Protein AF-A0A9D7K9P0-F1 (afdb_monomer_lite)

Radius of gyration: 27.28 Å; chains: 1; bounding box: 58×38×98 Å

Secondary structure (DSSP, 8-state):
----------------------PPBPBTT-EEEEEE-HHHHTT-EEEEEEE-TTHHHH---EEEEEESSS-SSTTTT-EEEEESS-PPTTSBPBTT-EEEEEE-HHHHTT-EEEEEEE-TTHHHH---EEEEEESSS-SSSSTT-EEEEESS-PPTTPBPBTT-EEEEEE-HHHHTT-EEEEES--TTHHHH--SSEEEEESSSSSTTSSTT-EEEEETTS----S--PPPGGG-S-B----TTT-TTEEEEP--TTSSSGGG--EEEE--S-GGG-EEEEEEETTEEEEEETTT-TT-------TT-SSGGG---

Structure (mmCIF, N/CA/C/O backbone):
data_AF-A0A9D7K9P0-F1
#
_entry.id   AF-A0A9D7K9P0-F1
#
loop_
_atom_site.group_PDB
_atom_site.id
_atom_site.type_symbol
_atom_site.label_atom_id
_atom_site.label_alt_id
_atom_site.label_comp_id
_atom_site.label_asym_id
_atom_site.label_entity_id
_atom_site.label_seq_id
_atom_site.pdbx_PDB_ins_code
_atom_site.Cartn_x
_atom_site.Cartn_y
_atom_site.Cartn_z
_atom_site.occupancy
_atom_site.B_iso_or_equiv
_atom_site.auth_seq_id
_atom_site.auth_comp_id
_atom_site.auth_asym_id
_atom_site.auth_atom_id
_atom_site.pdbx_PDB_model_num
ATOM 1 N N . MET A 1 1 ? 23.284 13.831 -69.694 1.00 34.78 1 MET A N 1
ATOM 2 C CA . MET A 1 1 ? 23.801 14.854 -68.759 1.00 34.78 1 MET A CA 1
ATOM 3 C C . MET A 1 1 ? 22.622 15.335 -67.917 1.00 34.78 1 MET A C 1
ATOM 5 O O . MET A 1 1 ? 21.656 15.793 -68.504 1.00 34.78 1 MET A O 1
ATOM 9 N N . LYS A 1 2 ? 22.715 15.172 -66.587 1.00 35.81 2 LYS A N 1
ATOM 10 C CA . LYS A 1 2 ? 21.799 15.632 -65.515 1.00 35.81 2 LYS A CA 1
ATOM 11 C C . LYS A 1 2 ? 20.408 14.969 -65.428 1.00 35.81 2 LYS A C 1
ATOM 13 O O . LYS A 1 2 ? 19.440 15.445 -66.005 1.00 35.81 2 LYS A O 1
ATOM 18 N N . HIS A 1 3 ? 20.312 13.921 -64.602 1.00 29.02 3 HIS A N 1
ATOM 19 C CA . HIS A 1 3 ? 19.062 13.546 -63.934 1.00 29.02 3 HIS A CA 1
ATOM 20 C C . HIS A 1 3 ? 18.909 14.392 -62.665 1.00 29.02 3 HIS A C 1
ATOM 22 O O . HIS A 1 3 ? 19.805 14.423 -61.822 1.00 29.02 3 HIS A O 1
ATOM 28 N N . LEU A 1 4 ? 17.788 15.103 -62.568 1.00 31.62 4 LEU A N 1
ATOM 29 C CA . LEU A 1 4 ? 17.365 15.861 -61.397 1.00 31.62 4 LEU A CA 1
ATOM 30 C C . LEU A 1 4 ? 16.729 14.868 -60.408 1.00 31.62 4 LEU A C 1
ATOM 32 O O . LEU A 1 4 ? 15.668 14.316 -60.688 1.00 31.62 4 LEU A O 1
ATOM 36 N N . ILE A 1 5 ? 17.393 14.601 -59.285 1.00 32.34 5 ILE A N 1
ATOM 37 C CA . ILE A 1 5 ? 16.810 13.838 -58.175 1.00 32.34 5 ILE A CA 1
ATOM 38 C C . ILE A 1 5 ? 16.084 14.843 -57.279 1.00 32.34 5 ILE A C 1
ATOM 40 O O . ILE A 1 5 ? 16.704 15.753 -56.730 1.00 32.34 5 ILE A O 1
ATOM 44 N N . PHE A 1 6 ? 14.767 14.686 -57.155 1.00 29.83 6 PHE A N 1
ATOM 45 C CA . PHE A 1 6 ? 13.957 15.391 -56.166 1.00 29.83 6 PHE A CA 1
ATOM 46 C C . PHE A 1 6 ? 14.357 14.915 -54.764 1.00 29.83 6 PHE A C 1
ATOM 48 O O . PHE A 1 6 ? 14.132 13.761 -54.405 1.00 29.83 6 PHE A O 1
ATOM 55 N N . ALA A 1 7 ? 14.953 15.803 -53.970 1.00 29.92 7 ALA A N 1
ATOM 56 C CA . ALA A 1 7 ? 15.144 15.584 -52.544 1.00 29.92 7 ALA A CA 1
ATOM 57 C C . ALA A 1 7 ? 13.821 15.884 -51.823 1.00 29.92 7 ALA A C 1
ATOM 59 O O . ALA A 1 7 ? 13.384 17.033 -51.768 1.00 29.92 7 ALA A O 1
ATOM 60 N N . PHE A 1 8 ? 13.174 14.851 -51.282 1.00 30.66 8 PHE A N 1
ATOM 61 C CA . PHE A 1 8 ? 12.090 15.022 -50.318 1.00 30.66 8 PHE A CA 1
ATOM 62 C C . PHE A 1 8 ? 12.689 15.546 -49.008 1.00 30.66 8 PHE A C 1
ATOM 64 O O . PHE A 1 8 ? 13.429 14.845 -48.320 1.00 30.66 8 PHE A O 1
ATOM 71 N N . LEU A 1 9 ? 12.377 16.797 -48.675 1.00 28.89 9 LEU A N 1
ATOM 72 C CA . LEU A 1 9 ? 12.679 17.393 -47.381 1.00 28.89 9 LEU A CA 1
ATOM 73 C C . LEU A 1 9 ? 11.704 16.807 -46.347 1.00 28.89 9 LEU A C 1
ATOM 75 O O . LEU A 1 9 ? 10.576 17.275 -46.214 1.00 28.89 9 LEU A O 1
ATOM 79 N N . ALA A 1 10 ? 12.116 15.760 -45.632 1.00 30.75 10 ALA A N 1
ATOM 80 C CA . ALA A 1 10 ? 11.405 15.316 -44.439 1.00 30.75 10 ALA A CA 1
ATOM 81 C C . ALA A 1 10 ? 11.690 16.319 -43.311 1.00 30.75 10 ALA A C 1
ATOM 83 O O . ALA A 1 10 ? 12.741 16.282 -42.672 1.00 30.75 10 ALA A O 1
ATOM 84 N N . ILE A 1 11 ? 10.766 17.255 -43.099 1.00 29.77 11 ILE A N 1
ATOM 85 C CA . ILE A 1 11 ? 10.753 18.109 -41.912 1.00 29.77 11 ILE A CA 1
ATOM 86 C C . ILE A 1 11 ? 10.425 17.197 -40.725 1.00 29.77 11 ILE A C 1
ATOM 88 O O . ILE A 1 11 ? 9.274 16.824 -40.519 1.00 29.77 11 ILE A O 1
ATOM 92 N N . PHE A 1 12 ? 11.443 16.808 -39.958 1.00 28.81 12 PHE A N 1
ATOM 93 C CA . PHE A 1 12 ? 11.241 16.227 -38.636 1.00 28.81 12 PHE A CA 1
ATOM 94 C C . PHE A 1 12 ? 10.874 17.359 -37.678 1.00 28.81 12 PHE A C 1
ATOM 96 O O . PHE A 1 12 ? 11.736 18.031 -37.112 1.00 28.81 12 PHE A O 1
ATOM 103 N N . THR A 1 13 ? 9.579 17.593 -37.500 1.00 29.86 13 THR A N 1
ATOM 104 C CA . THR A 1 13 ? 9.079 18.308 -36.329 1.00 29.86 13 THR A CA 1
ATOM 105 C C . THR A 1 13 ? 9.385 17.441 -35.111 1.00 29.86 13 THR A C 1
ATOM 107 O O . THR A 1 13 ? 8.757 16.407 -34.891 1.00 29.86 13 THR A O 1
ATOM 110 N N . LEU A 1 14 ? 10.386 17.847 -34.327 1.00 29.12 14 LEU A N 1
ATOM 111 C CA . LEU A 1 14 ? 10.605 17.336 -32.977 1.00 29.12 14 LEU A CA 1
ATOM 112 C C . LEU A 1 14 ? 9.394 17.731 -32.126 1.00 29.12 14 LEU A C 1
ATOM 114 O O . LEU A 1 14 ? 9.351 18.810 -31.538 1.00 29.12 14 LEU A O 1
ATOM 118 N N . PHE A 1 15 ? 8.394 16.856 -32.067 1.00 29.48 15 PHE A N 1
ATOM 119 C CA . PHE A 1 15 ? 7.478 16.851 -30.941 1.00 29.48 15 PHE A CA 1
ATOM 120 C C . PHE A 1 15 ? 8.294 16.414 -29.725 1.00 29.48 15 PHE A C 1
ATOM 122 O O . PHE A 1 15 ? 8.587 15.232 -29.555 1.00 29.48 15 PHE A O 1
ATOM 129 N N . PHE A 1 16 ? 8.651 17.365 -28.862 1.00 32.62 16 PHE A N 1
ATOM 130 C CA . PHE A 1 16 ? 8.852 17.050 -27.453 1.00 32.62 16 PHE A CA 1
ATOM 131 C C . PHE A 1 16 ? 7.486 16.632 -26.906 1.00 32.62 16 PHE A C 1
ATOM 133 O O . PHE A 1 16 ? 6.736 17.435 -26.358 1.00 32.62 16 PHE A O 1
ATOM 140 N N . GLY A 1 17 ? 7.123 15.371 -27.142 1.00 30.52 17 GLY A N 1
ATOM 141 C CA . GLY A 1 17 ? 6.068 14.731 -26.386 1.00 30.52 17 GLY A CA 1
ATOM 142 C C . GLY A 1 17 ? 6.522 14.746 -24.937 1.00 30.52 17 GLY A C 1
ATOM 143 O O . GLY A 1 17 ? 7.504 14.092 -24.592 1.00 30.52 17 GLY A O 1
ATOM 144 N N . ILE A 1 18 ? 5.839 15.528 -24.104 1.00 36.78 18 ILE A N 1
ATOM 145 C CA . ILE A 1 18 ? 5.865 15.318 -22.662 1.00 36.78 18 ILE A CA 1
ATOM 146 C C . ILE A 1 18 ? 5.447 13.858 -22.495 1.00 36.78 18 ILE A C 1
ATOM 148 O O . ILE A 1 18 ? 4.299 13.509 -22.769 1.00 36.78 18 ILE A O 1
ATOM 152 N N . GLN A 1 19 ? 6.400 12.988 -22.162 1.00 36.09 19 GLN A N 1
ATOM 153 C CA . GLN A 1 19 ? 6.094 11.624 -21.763 1.00 36.09 19 GLN A CA 1
ATOM 154 C C . GLN A 1 19 ? 5.277 11.767 -20.482 1.00 36.09 19 GLN A C 1
ATOM 156 O O . GLN A 1 19 ? 5.831 11.989 -19.408 1.00 36.09 19 GLN A O 1
ATOM 161 N N . ASN A 1 20 ? 3.950 11.730 -20.607 1.00 35.66 20 ASN A N 1
ATOM 162 C CA . ASN A 1 20 ? 3.088 11.462 -19.472 1.00 35.66 20 ASN A CA 1
ATOM 163 C C . ASN A 1 20 ? 3.474 10.061 -19.013 1.00 35.66 20 ASN A C 1
ATOM 165 O O . ASN A 1 20 ? 3.043 9.064 -19.589 1.00 35.66 20 ASN A O 1
ATOM 169 N N . SER A 1 21 ? 4.344 9.993 -18.013 1.00 45.28 21 SER A N 1
ATOM 170 C CA . SER A 1 21 ? 4.539 8.793 -17.228 1.00 45.28 21 SER A CA 1
ATOM 171 C C . SER A 1 21 ? 3.176 8.456 -16.637 1.00 45.28 21 SER A C 1
ATOM 173 O O . SER A 1 21 ? 2.695 9.116 -15.716 1.00 45.28 21 SER A O 1
ATOM 175 N N . TYR A 1 22 ? 2.495 7.473 -17.227 1.00 48.66 22 TYR A N 1
ATOM 176 C CA . TYR A 1 22 ? 1.278 6.930 -16.647 1.00 48.66 22 TYR A CA 1
ATOM 177 C C . TYR A 1 22 ? 1.665 6.357 -15.289 1.00 48.66 22 TYR A C 1
ATOM 179 O O . TYR A 1 22 ? 2.297 5.304 -15.203 1.00 48.66 22 TYR A O 1
ATOM 187 N N . SER A 1 23 ? 1.346 7.093 -14.224 1.00 67.25 23 SER A N 1
ATOM 188 C CA . SER A 1 23 ? 1.516 6.581 -12.874 1.00 67.25 23 SER A CA 1
ATOM 189 C C . SER A 1 23 ? 0.607 5.369 -12.742 1.00 67.25 23 SER A C 1
ATOM 191 O O . SER A 1 23 ? -0.601 5.454 -12.976 1.00 67.25 23 SER A O 1
ATOM 193 N N . GLN A 1 24 ? 1.208 4.222 -12.449 1.00 84.38 24 GLN A N 1
ATOM 194 C CA . GLN A 1 24 ? 0.502 2.955 -12.381 1.00 84.38 24 GLN A CA 1
ATOM 195 C C . GLN A 1 24 ? -0.687 3.046 -11.428 1.00 84.38 24 GLN A C 1
ATOM 197 O O . GLN A 1 24 ? -0.544 3.547 -10.320 1.00 84.38 24 GLN A O 1
ATOM 202 N N . THR A 1 25 ? -1.846 2.549 -11.849 1.00 92.00 25 THR A N 1
ATOM 203 C CA . THR A 1 25 ? -3.059 2.536 -11.023 1.00 92.00 25 THR A CA 1
ATOM 204 C C . THR A 1 25 ? -3.075 1.311 -10.112 1.00 92.00 25 THR A C 1
ATOM 206 O O . THR A 1 25 ? -2.811 0.201 -10.571 1.00 92.00 25 THR A O 1
ATOM 209 N N . LEU A 1 26 ? -3.389 1.521 -8.833 1.00 95.81 26 LEU A N 1
ATOM 210 C CA . LEU A 1 26 ? -3.606 0.465 -7.850 1.00 95.81 26 LEU A CA 1
ATOM 211 C C . LEU A 1 26 ? -4.943 -0.229 -8.123 1.00 95.81 26 LEU A C 1
ATOM 213 O O . LEU A 1 26 ? -5.979 0.435 -8.206 1.00 95.81 26 LEU A O 1
ATOM 217 N N . SER A 1 27 ? -4.926 -1.556 -8.187 1.00 96.00 27 SER A N 1
ATOM 218 C CA . SER A 1 27 ? -6.121 -2.385 -8.346 1.00 96.00 27 SER A CA 1
ATOM 219 C C . SER A 1 27 ? -6.344 -3.276 -7.124 1.00 96.00 27 SER A C 1
ATOM 221 O O . SER A 1 27 ? -5.410 -3.617 -6.397 1.00 96.00 27 SER A O 1
ATOM 223 N N . TYR A 1 28 ? -7.586 -3.683 -6.868 1.00 94.56 28 TYR A N 1
ATOM 224 C CA . TYR A 1 28 ? -7.863 -4.657 -5.815 1.00 94.56 28 TYR A CA 1
ATOM 225 C C . TYR A 1 28 ? -7.145 -5.977 -6.105 1.00 94.56 28 TYR A C 1
ATOM 227 O O . TYR A 1 28 ? -7.151 -6.465 -7.230 1.00 94.56 28 TYR A O 1
ATOM 235 N N . GLY A 1 29 ? -6.529 -6.557 -5.077 1.00 92.56 29 GLY A N 1
ATOM 236 C CA . GLY A 1 29 ? -5.667 -7.733 -5.171 1.00 92.56 29 GLY A CA 1
ATOM 237 C C . GLY A 1 29 ? -4.186 -7.424 -5.358 1.00 92.56 29 GLY A C 1
ATOM 238 O O . GLY A 1 29 ? -3.378 -8.304 -5.057 1.00 92.56 29 GLY A O 1
ATOM 239 N N . ASP A 1 30 ? -3.827 -6.204 -5.773 1.00 95.12 30 ASP A N 1
ATOM 240 C CA . ASP A 1 30 ? -2.432 -5.772 -5.768 1.00 95.12 30 ASP A CA 1
ATOM 241 C C . ASP A 1 30 ? -1.895 -5.720 -4.327 1.00 95.12 30 ASP A C 1
ATOM 243 O O . ASP A 1 30 ? -2.618 -5.521 -3.338 1.00 95.12 30 ASP A O 1
ATOM 247 N N . GLU A 1 31 ? -0.584 -5.893 -4.229 1.00 96.06 31 GLU A N 1
ATOM 248 C CA . GLU A 1 31 ? 0.174 -5.739 -3.000 1.00 96.06 31 GLU A CA 1
ATOM 249 C C . GLU A 1 31 ? 0.771 -4.340 -2.919 1.00 96.06 31 GLU A C 1
ATOM 251 O O . GLU A 1 31 ? 1.170 -3.765 -3.930 1.00 96.06 31 GLU A O 1
ATOM 256 N N . ILE A 1 32 ? 0.853 -3.790 -1.710 1.00 97.62 32 ILE A N 1
ATOM 257 C CA . ILE A 1 32 ? 1.434 -2.475 -1.462 1.00 97.62 32 ILE A CA 1
ATOM 258 C C . ILE A 1 32 ? 2.370 -2.480 -0.254 1.00 97.62 32 ILE A C 1
ATOM 260 O O . ILE A 1 32 ? 2.223 -3.266 0.684 1.00 97.62 32 ILE A O 1
ATOM 264 N N . HIS A 1 33 ? 3.269 -1.505 -0.248 1.00 97.62 33 HIS A N 1
ATOM 265 C CA . HIS A 1 33 ? 3.925 -0.967 0.931 1.00 97.62 33 HIS A CA 1
ATOM 266 C C . HIS A 1 33 ? 3.382 0.439 1.202 1.00 97.62 33 HIS A C 1
ATOM 268 O O . HIS A 1 33 ? 3.083 1.201 0.281 1.00 97.62 33 HIS A O 1
ATOM 274 N N . LEU A 1 34 ? 3.259 0.797 2.477 1.00 98.25 34 LEU A N 1
ATOM 275 C CA . LEU A 1 34 ? 2.800 2.118 2.903 1.00 98.25 34 LEU A CA 1
ATOM 276 C C . LEU A 1 34 ? 3.952 2.832 3.602 1.00 98.25 34 LEU A C 1
ATOM 278 O O . LEU A 1 34 ? 4.305 2.461 4.720 1.00 98.25 34 LEU A O 1
ATOM 282 N N . GLN A 1 35 ? 4.532 3.846 2.957 1.00 96.56 35 GLN A N 1
ATOM 283 C CA . GLN A 1 35 ? 5.616 4.646 3.532 1.00 96.56 35 GLN A CA 1
ATOM 284 C C . GLN A 1 35 ? 5.050 5.887 4.221 1.00 96.56 35 GLN A C 1
ATOM 286 O O . GLN A 1 35 ? 4.359 6.686 3.596 1.00 96.56 35 GLN A O 1
ATOM 291 N N . ASN A 1 36 ? 5.361 6.076 5.495 1.00 95.88 36 ASN A N 1
ATOM 292 C CA . ASN A 1 36 ? 4.913 7.225 6.265 1.00 95.88 36 ASN A CA 1
ATOM 293 C C . ASN A 1 36 ? 5.720 8.484 5.917 1.00 95.88 36 ASN A C 1
ATOM 295 O O . ASN A 1 36 ? 6.951 8.439 5.919 1.00 95.88 36 ASN A O 1
ATOM 299 N N . SER A 1 37 ? 5.043 9.607 5.657 1.00 94.38 37 SER A N 1
ATOM 300 C CA . SER A 1 37 ? 5.687 10.849 5.193 1.00 94.38 37 SER A CA 1
ATOM 301 C C . SER A 1 37 ? 6.350 11.676 6.301 1.00 94.38 37 SER A C 1
ATOM 303 O O . SER A 1 37 ? 6.995 12.682 5.993 1.00 94.38 37 SER A O 1
ATOM 305 N N . TRP A 1 38 ? 6.244 11.274 7.572 1.00 89.94 38 TRP A N 1
ATOM 306 C CA . TRP A 1 38 ? 6.862 11.995 8.685 1.00 89.94 38 TRP A CA 1
ATOM 307 C C . TRP A 1 38 ? 8.364 12.206 8.471 1.00 89.94 38 TRP A C 1
ATOM 309 O O . TRP A 1 38 ? 9.080 11.300 8.037 1.00 89.94 38 TRP A O 1
ATOM 319 N N . ASN A 1 39 ? 8.839 13.413 8.795 1.00 87.50 39 ASN A N 1
ATOM 320 C CA . ASN A 1 39 ? 10.238 13.824 8.651 1.00 87.50 39 ASN A CA 1
ATOM 321 C C . ASN A 1 39 ? 10.818 13.474 7.263 1.00 87.50 39 ASN A C 1
ATOM 323 O O . ASN A 1 39 ? 11.814 12.759 7.149 1.00 87.50 39 ASN A O 1
ATOM 327 N N . ASN A 1 40 ? 10.153 13.948 6.203 1.00 86.88 40 ASN A N 1
ATOM 328 C CA . ASN A 1 40 ? 10.534 13.712 4.805 1.00 86.88 40 ASN A CA 1
ATOM 329 C C . ASN A 1 40 ? 10.635 12.217 4.458 1.00 86.88 40 ASN A C 1
ATOM 331 O O . ASN A 1 40 ? 11.663 11.746 3.981 1.00 86.88 40 ASN A O 1
ATOM 335 N N . TYR A 1 41 ? 9.562 11.466 4.719 1.00 89.50 41 TYR A N 1
ATOM 336 C CA . TYR A 1 41 ? 9.476 10.011 4.510 1.00 89.50 41 TYR A CA 1
ATOM 337 C C . TYR A 1 41 ? 10.417 9.150 5.364 1.00 89.50 41 TYR A C 1
ATOM 339 O O . TYR A 1 41 ? 10.561 7.947 5.127 1.00 89.50 41 TYR A O 1
ATOM 347 N N . SER A 1 42 ? 11.013 9.739 6.400 1.00 87.12 42 SER A N 1
ATOM 348 C CA . SER A 1 42 ? 11.792 9.011 7.400 1.00 87.12 42 SER A CA 1
ATOM 349 C C . SER A 1 42 ? 10.906 8.334 8.447 1.00 87.12 42 SER A C 1
ATOM 351 O O . SER A 1 42 ? 11.440 7.781 9.397 1.00 87.12 42 SER A O 1
ATOM 353 N N . GLY A 1 43 ? 9.573 8.369 8.329 1.00 88.50 43 GLY A N 1
ATOM 354 C CA . GLY A 1 43 ? 8.640 7.692 9.239 1.00 88.50 43 GLY A CA 1
ATOM 355 C C . GLY A 1 43 ? 8.596 6.166 9.091 1.00 88.50 43 GLY A C 1
ATOM 356 O O . GLY A 1 43 ? 8.008 5.480 9.931 1.00 88.50 43 GLY A O 1
ATOM 357 N N . GLY A 1 44 ? 9.253 5.626 8.062 1.00 91.81 44 GLY A N 1
ATOM 358 C CA . GLY A 1 44 ? 9.341 4.191 7.794 1.00 91.81 44 GLY A CA 1
ATOM 359 C C . GLY A 1 44 ? 8.098 3.615 7.111 1.00 91.81 44 GLY A C 1
ATOM 360 O O . GLY A 1 44 ? 7.209 4.348 6.683 1.00 91.81 44 GLY A O 1
ATOM 361 N N . PHE A 1 45 ? 8.042 2.292 7.005 1.00 95.50 45 PHE A N 1
ATOM 362 C CA . PHE A 1 45 ? 6.998 1.540 6.313 1.00 95.50 45 PHE A CA 1
ATOM 363 C C . PHE A 1 45 ? 6.106 0.788 7.286 1.00 95.50 45 PHE A C 1
ATOM 365 O O . PHE A 1 45 ? 6.615 0.211 8.242 1.00 95.50 45 PHE A O 1
ATOM 372 N N . LEU A 1 46 ? 4.796 0.767 7.036 1.00 97.38 46 LEU A N 1
ATOM 373 C CA . LEU A 1 46 ? 3.842 -0.003 7.835 1.00 97.38 46 LEU A CA 1
ATOM 374 C C . LEU A 1 46 ? 4.169 -1.500 7.780 1.00 97.38 46 LEU A C 1
ATOM 376 O O . LEU A 1 46 ? 4.146 -2.102 6.708 1.00 97.38 46 LEU A O 1
ATOM 380 N N . ASP A 1 47 ? 4.409 -2.110 8.935 1.00 95.31 47 ASP A N 1
ATOM 381 C CA . ASP A 1 47 ? 4.910 -3.477 9.021 1.00 95.31 47 ASP A CA 1
ATOM 382 C C . ASP A 1 47 ? 4.382 -4.181 10.290 1.00 95.31 47 ASP A C 1
ATOM 384 O O . ASP A 1 47 ? 4.145 -3.561 11.330 1.00 95.31 47 ASP A O 1
ATOM 388 N N . THR A 1 48 ? 4.202 -5.497 10.232 1.00 92.31 48 THR A N 1
ATOM 389 C CA . THR A 1 48 ? 3.868 -6.351 11.379 1.00 92.31 48 THR A CA 1
ATOM 390 C C . THR A 1 48 ? 5.091 -6.932 12.084 1.00 92.31 48 THR A C 1
ATOM 392 O O . THR A 1 48 ? 6.034 -7.394 11.448 1.00 92.31 48 THR A O 1
ATOM 395 N N . ARG A 1 49 ? 5.063 -7.023 13.413 1.00 81.94 49 ARG A N 1
ATOM 396 C CA . ARG A 1 49 ? 6.146 -7.625 14.198 1.00 81.94 49 ARG A CA 1
ATOM 397 C C . ARG A 1 49 ? 5.636 -8.690 15.153 1.00 81.94 49 ARG A C 1
ATOM 399 O O . ARG A 1 49 ? 5.142 -8.347 16.224 1.00 81.94 49 ARG A O 1
ATOM 406 N N . GLY A 1 50 ? 5.921 -9.949 14.820 1.00 75.50 50 GLY A N 1
ATOM 407 C CA . GLY A 1 50 ? 5.715 -11.100 15.698 1.00 75.50 50 GLY A CA 1
ATOM 408 C C . GLY A 1 50 ? 4.280 -11.243 16.208 1.00 75.50 50 GLY A C 1
ATOM 409 O O . GLY A 1 50 ? 3.409 -10.413 15.953 1.00 75.50 50 GLY A O 1
ATOM 410 N N . TYR A 1 51 ? 4.039 -12.313 16.952 1.00 75.25 51 TYR A N 1
ATOM 411 C CA . TYR A 1 51 ? 2.754 -12.521 17.608 1.00 75.25 51 TYR A CA 1
ATOM 412 C C . TYR A 1 51 ? 2.577 -11.572 18.793 1.00 75.25 51 TYR A C 1
ATOM 414 O O . TYR A 1 51 ? 3.530 -11.308 19.538 1.00 75.25 51 TYR A O 1
ATOM 422 N N . ASP A 1 52 ? 1.353 -11.082 18.997 1.00 68.88 52 ASP A N 1
ATOM 423 C CA . ASP A 1 52 ? 1.008 -10.439 20.264 1.00 68.88 52 ASP A CA 1
ATOM 424 C C . ASP A 1 52 ? 1.077 -11.499 21.376 1.00 68.88 52 ASP A C 1
ATOM 426 O O . ASP A 1 52 ? 0.416 -12.539 21.321 1.00 68.88 52 ASP A O 1
ATOM 430 N N . ARG A 1 53 ? 1.896 -11.238 22.401 1.00 68.44 53 ARG A N 1
ATOM 431 C CA . ARG A 1 53 ? 2.078 -12.147 23.544 1.00 68.44 53 ARG A CA 1
ATOM 432 C C . ARG A 1 53 ? 0.791 -12.344 24.345 1.00 68.44 53 ARG A C 1
ATOM 434 O O . ARG A 1 53 ? 0.697 -13.310 25.093 1.00 68.44 53 ARG A O 1
ATOM 441 N N . ASP A 1 54 ? -0.182 -11.453 24.181 1.00 67.38 54 ASP A N 1
ATOM 442 C CA . ASP A 1 54 ? -1.486 -11.518 24.826 1.00 67.38 54 ASP A CA 1
ATOM 443 C C . ASP A 1 54 ? -2.626 -11.829 23.832 1.00 67.38 54 ASP A C 1
ATOM 445 O O . ASP A 1 54 ? -3.776 -11.520 24.143 1.00 67.38 54 ASP A O 1
ATOM 449 N N . TYR A 1 55 ? -2.352 -12.457 22.671 1.00 74.69 55 TYR A N 1
ATOM 450 C CA . TYR A 1 55 ? -3.366 -12.794 21.647 1.00 74.69 55 TYR A CA 1
ATOM 451 C C . TYR A 1 55 ? -4.652 -13.391 22.233 1.00 74.69 55 TYR A C 1
ATOM 453 O O . TYR A 1 55 ? -5.742 -12.926 21.910 1.00 74.69 55 TYR A O 1
ATOM 461 N N . GLU A 1 56 ? -4.549 -14.364 23.144 1.00 72.38 56 GLU A N 1
ATOM 462 C CA . GLU A 1 56 ? -5.726 -15.007 23.750 1.00 72.38 56 GLU A CA 1
ATOM 463 C C . GLU A 1 56 ? -6.611 -14.032 24.545 1.00 72.38 56 GLU A C 1
ATOM 465 O O . GLU A 1 56 ? -7.819 -14.227 24.653 1.00 72.38 56 GLU A O 1
ATOM 470 N N . LYS A 1 57 ? -6.032 -12.952 25.082 1.00 69.06 57 LYS A N 1
ATOM 471 C CA . LYS A 1 57 ? -6.756 -11.914 25.831 1.00 69.06 57 LYS A CA 1
ATOM 472 C C . LYS A 1 57 ? -7.231 -10.781 24.926 1.00 69.06 57 LYS A C 1
ATOM 474 O O . LYS A 1 57 ? -8.276 -10.183 25.178 1.00 69.06 57 LYS A O 1
ATOM 479 N N . THR A 1 58 ? -6.436 -10.428 23.919 1.00 69.12 58 THR A N 1
ATOM 480 C CA . THR A 1 58 ? -6.607 -9.197 23.136 1.00 69.12 58 THR A CA 1
ATOM 481 C C . THR A 1 58 ? -7.157 -9.437 21.740 1.00 69.12 58 THR A C 1
ATOM 483 O O . THR A 1 58 ? -7.527 -8.470 21.080 1.00 69.12 58 THR A O 1
ATOM 486 N N . GLY A 1 59 ? -7.191 -10.679 21.251 1.00 74.88 59 GLY A N 1
ATOM 487 C CA . GLY A 1 59 ? -7.517 -11.027 19.865 1.00 74.88 59 GLY A CA 1
ATOM 488 C C . GLY A 1 59 ? -6.643 -10.324 18.816 1.00 74.88 59 GLY A C 1
ATOM 489 O O . GLY A 1 59 ? -7.041 -10.247 17.652 1.00 74.88 59 GLY A O 1
ATOM 490 N N . ASN A 1 60 ? -5.506 -9.747 19.221 1.00 80.19 60 ASN A N 1
ATOM 491 C CA . ASN A 1 60 ? -4.538 -9.097 18.341 1.00 80.19 60 ASN A CA 1
ATOM 492 C C . ASN A 1 60 ? -3.586 -10.151 17.795 1.00 80.19 60 ASN A C 1
ATOM 494 O O . ASN A 1 60 ? -2.838 -10.747 18.558 1.00 80.19 60 ASN A O 1
ATOM 498 N N . HIS A 1 61 ? -3.606 -10.388 16.493 1.00 83.88 61 HIS A N 1
ATOM 499 C CA . HIS A 1 61 ? -2.807 -11.445 15.900 1.00 83.88 61 HIS A CA 1
ATOM 500 C C . HIS A 1 61 ? -1.317 -11.066 15.862 1.00 83.88 61 HIS A C 1
ATOM 502 O O . HIS A 1 61 ? -0.509 -11.658 16.579 1.00 83.88 61 HIS A O 1
ATOM 508 N N . LEU A 1 62 ? -0.969 -10.023 15.104 1.00 88.81 62 LEU A N 1
ATOM 509 C CA . LEU A 1 62 ? 0.377 -9.454 15.051 1.00 88.81 62 LEU A CA 1
ATOM 510 C C . LEU A 1 62 ? 0.372 -8.000 15.537 1.00 88.81 62 LEU A C 1
ATOM 512 O O . LEU A 1 62 ? -0.574 -7.241 15.297 1.00 88.81 62 LEU A O 1
ATOM 516 N N . CYS A 1 63 ? 1.458 -7.587 16.190 1.00 88.00 63 CYS A N 1
ATOM 517 C CA . CYS A 1 63 ? 1.688 -6.176 16.502 1.00 88.00 63 CYS A CA 1
ATOM 518 C C . CYS A 1 63 ? 1.994 -5.395 15.217 1.00 88.00 63 CYS A C 1
ATOM 520 O O . CYS A 1 63 ? 2.661 -5.924 14.331 1.00 88.00 63 CYS A O 1
ATOM 522 N N . VAL A 1 64 ? 1.584 -4.126 15.133 1.00 91.25 64 VAL A N 1
ATOM 523 C CA . VAL A 1 64 ? 1.868 -3.257 13.979 1.00 91.25 64 VAL A CA 1
ATOM 524 C C . VAL A 1 64 ? 2.730 -2.068 14.406 1.00 91.25 64 VAL A C 1
ATOM 526 O O . VAL A 1 64 ? 2.473 -1.406 15.412 1.00 91.25 64 VAL A O 1
ATOM 529 N N . SER A 1 65 ? 3.780 -1.804 13.639 1.00 91.25 65 SER A N 1
ATOM 530 C CA . SER A 1 65 ? 4.722 -0.697 13.825 1.00 91.25 65 SER A CA 1
ATOM 531 C C . SER A 1 65 ? 5.233 -0.229 12.464 1.00 91.25 65 SER A C 1
ATOM 533 O O . SER A 1 65 ? 4.833 -0.775 11.437 1.00 91.25 65 SER A O 1
ATOM 535 N N . THR A 1 66 ? 6.108 0.776 12.427 1.00 92.38 66 THR A N 1
ATOM 536 C CA . THR A 1 66 ? 6.901 1.017 11.218 1.00 92.38 66 THR A CA 1
ATOM 537 C C . THR A 1 66 ? 8.273 0.346 11.276 1.00 92.38 66 THR A C 1
ATOM 539 O O . THR A 1 66 ? 8.828 0.124 12.358 1.00 92.38 66 THR A O 1
ATOM 542 N N . ALA A 1 67 ? 8.816 0.019 10.104 1.00 89.94 67 ALA A N 1
ATOM 543 C CA . ALA A 1 67 ? 10.187 -0.439 9.883 1.00 89.94 67 ALA A CA 1
ATOM 544 C C . ALA A 1 67 ? 10.942 0.550 8.976 1.00 89.94 67 ALA A C 1
ATOM 546 O O . ALA A 1 67 ? 10.329 1.319 8.239 1.00 89.94 67 ALA A O 1
ATOM 547 N N . THR A 1 68 ? 12.274 0.568 9.026 1.00 87.50 68 THR A N 1
ATOM 548 C CA . THR A 1 68 ? 13.090 1.458 8.174 1.00 87.50 68 THR A CA 1
ATOM 549 C C . THR A 1 68 ? 13.155 0.993 6.715 1.00 87.50 68 THR A C 1
ATOM 551 O O . THR A 1 68 ? 13.385 1.807 5.823 1.00 87.50 68 THR A O 1
ATOM 554 N N . THR A 1 69 ? 12.909 -0.292 6.465 1.00 87.94 69 THR A N 1
ATOM 555 C CA . THR A 1 69 ? 12.781 -0.918 5.141 1.00 87.94 69 THR A CA 1
ATOM 556 C C . THR A 1 69 ? 11.322 -1.256 4.841 1.00 87.94 69 THR A C 1
ATOM 558 O O . THR A 1 69 ? 10.484 -1.264 5.741 1.00 87.94 69 THR A O 1
ATOM 561 N N . ASN A 1 70 ? 11.007 -1.550 3.576 1.00 86.12 70 ASN A N 1
ATOM 562 C CA . ASN A 1 70 ? 9.650 -1.903 3.134 1.00 86.12 70 ASN A CA 1
ATOM 563 C C . ASN A 1 70 ? 9.101 -3.196 3.759 1.00 86.12 70 ASN A C 1
ATOM 565 O O . ASN A 1 70 ? 7.887 -3.383 3.789 1.00 86.12 70 ASN A O 1
ATOM 569 N N . ALA A 1 71 ? 9.978 -4.066 4.261 1.00 85.56 71 ALA A N 1
ATOM 570 C CA . ALA A 1 71 ? 9.641 -5.165 5.147 1.00 85.56 71 ALA A CA 1
ATOM 571 C C . ALA A 1 71 ? 10.847 -5.536 6.030 1.00 85.56 71 ALA A C 1
ATOM 573 O O . ALA A 1 71 ? 11.994 -5.481 5.574 1.00 85.56 71 ALA A O 1
ATOM 574 N N . ARG A 1 72 ? 10.599 -5.940 7.282 1.00 83.56 72 ARG A N 1
ATOM 575 C CA . ARG A 1 72 ? 11.623 -6.487 8.195 1.00 83.56 72 ARG A CA 1
ATOM 576 C C . ARG A 1 72 ? 11.908 -7.973 7.949 1.00 83.56 72 ARG A C 1
ATOM 578 O O . ARG A 1 72 ? 12.993 -8.456 8.251 1.00 83.56 72 ARG A O 1
ATOM 585 N N . ALA A 1 73 ? 10.926 -8.696 7.417 1.00 85.25 73 ALA A N 1
ATOM 586 C CA . ALA A 1 73 ? 11.033 -10.076 6.961 1.00 85.25 73 ALA A CA 1
ATOM 587 C C . ALA A 1 73 ? 10.034 -10.315 5.819 1.00 85.25 73 ALA A C 1
ATOM 589 O O . ALA A 1 73 ? 9.178 -9.474 5.543 1.00 85.25 73 ALA A O 1
ATOM 590 N N . THR A 1 74 ? 10.120 -11.462 5.145 1.00 86.12 74 THR A N 1
ATOM 591 C CA . THR A 1 74 ? 9.249 -11.782 4.005 1.00 86.12 74 THR A CA 1
ATOM 592 C C . THR A 1 74 ? 7.767 -11.596 4.350 1.00 86.12 74 THR A C 1
ATOM 594 O O . THR A 1 74 ? 7.250 -12.206 5.287 1.00 86.12 74 THR A O 1
ATOM 597 N N . GLY A 1 75 ? 7.092 -10.724 3.595 1.00 88.94 75 GLY A N 1
ATOM 598 C CA . GLY A 1 75 ? 5.656 -10.455 3.703 1.00 88.94 75 GLY A CA 1
ATOM 599 C C . GLY A 1 75 ? 5.218 -9.540 4.855 1.00 88.94 75 GLY A C 1
ATOM 600 O O . GLY A 1 75 ? 4.087 -9.063 4.829 1.00 88.94 75 GLY A O 1
ATOM 601 N N . THR A 1 76 ? 6.073 -9.225 5.837 1.00 92.69 76 THR A N 1
ATOM 602 C CA . THR A 1 76 ? 5.639 -8.513 7.061 1.00 92.69 76 THR A CA 1
ATOM 603 C C . THR A 1 76 ? 5.241 -7.057 6.825 1.00 92.69 76 THR A C 1
ATOM 605 O O . THR A 1 76 ? 4.344 -6.547 7.494 1.00 92.69 76 THR A O 1
ATOM 608 N N . GLY A 1 77 ? 5.876 -6.385 5.865 1.00 95.19 77 GLY A N 1
ATOM 609 C CA . GLY A 1 77 ? 5.525 -5.028 5.428 1.00 95.19 77 GLY A CA 1
ATOM 610 C C . GLY A 1 77 ? 4.741 -4.981 4.116 1.00 95.19 77 GLY A C 1
ATOM 611 O O . GLY A 1 77 ? 4.589 -3.914 3.525 1.00 95.19 77 GLY A O 1
ATOM 612 N N . THR A 1 78 ? 4.272 -6.135 3.631 1.00 96.25 78 THR A N 1
ATOM 613 C CA . THR A 1 78 ? 3.493 -6.254 2.389 1.00 96.25 78 THR A CA 1
ATOM 614 C C . THR A 1 78 ? 2.018 -6.396 2.724 1.00 96.25 78 THR A C 1
ATOM 616 O O . THR A 1 78 ? 1.642 -7.211 3.568 1.00 96.25 78 THR A O 1
ATOM 619 N N . TRP A 1 79 ? 1.176 -5.610 2.059 1.00 98.31 79 TRP A N 1
ATOM 620 C CA . TRP A 1 79 ? -0.258 -5.573 2.322 1.00 98.31 79 TRP A CA 1
ATOM 621 C C . TRP A 1 79 ? -1.042 -5.751 1.030 1.00 98.31 79 TRP A C 1
ATOM 623 O O . TRP A 1 79 ? -0.956 -4.920 0.133 1.00 98.31 79 TRP A O 1
ATOM 633 N N . LYS A 1 80 ? -1.844 -6.809 0.937 1.00 97.75 80 LYS A N 1
ATOM 634 C CA . LYS A 1 80 ? -2.791 -6.996 -0.163 1.00 97.75 80 LYS A CA 1
ATOM 635 C C . LYS A 1 80 ? -4.036 -6.152 0.071 1.00 97.75 80 LYS A C 1
ATOM 637 O O . LYS A 1 80 ? -4.649 -6.231 1.140 1.00 97.75 80 LYS A O 1
ATOM 642 N N . VAL A 1 81 ? -4.422 -5.371 -0.935 1.00 98.44 81 VAL A N 1
ATOM 643 C CA . VAL A 1 81 ? -5.582 -4.476 -0.869 1.00 98.44 81 VAL A CA 1
ATOM 644 C C . VAL A 1 81 ? -6.833 -5.222 -1.320 1.00 98.44 81 VAL A C 1
ATOM 646 O O . VAL A 1 81 ? -6.928 -5.657 -2.462 1.00 98.44 81 VAL A O 1
ATOM 649 N N . LEU A 1 82 ? -7.818 -5.365 -0.437 1.00 97.81 82 LEU A N 1
ATOM 650 C CA . LEU A 1 82 ? -9.088 -6.033 -0.729 1.00 97.81 82 LEU A CA 1
ATOM 651 C C . LEU A 1 82 ? -10.258 -5.066 -0.557 1.00 97.81 82 LEU A C 1
ATOM 653 O O . LEU A 1 82 ? -10.225 -4.187 0.304 1.00 97.81 82 LEU A O 1
ATOM 657 N N . SER A 1 83 ? -11.321 -5.251 -1.338 1.00 97.88 83 SER A N 1
ATOM 658 C CA . SER A 1 83 ? -12.525 -4.431 -1.208 1.00 97.88 83 SER A CA 1
ATOM 659 C C . SER A 1 83 ? -13.310 -4.786 0.053 1.00 97.88 83 SER A C 1
ATOM 661 O O . SER A 1 83 ? -13.561 -5.963 0.323 1.00 97.88 83 SER A O 1
ATOM 663 N N . ALA A 1 84 ? -13.751 -3.769 0.798 1.00 97.00 84 ALA A N 1
ATOM 664 C CA . ALA A 1 84 ? -14.725 -3.938 1.879 1.00 97.00 84 ALA A CA 1
ATOM 665 C C . ALA A 1 84 ? -16.183 -3.866 1.380 1.00 97.00 84 ALA A C 1
ATOM 667 O O . ALA A 1 84 ? -17.112 -4.168 2.127 1.00 97.00 84 ALA A O 1
ATOM 668 N N . LYS A 1 85 ? -16.400 -3.469 0.116 1.00 95.62 85 LYS A N 1
ATOM 669 C CA . LYS A 1 85 ? -17.728 -3.321 -0.510 1.00 95.62 85 LYS A CA 1
ATOM 670 C C . LYS A 1 85 ? -17.982 -4.305 -1.654 1.00 95.62 85 LYS A C 1
ATOM 672 O O . LYS A 1 85 ? -18.951 -4.138 -2.384 1.00 95.62 85 LYS A O 1
ATOM 677 N N . GLY A 1 86 ? -17.137 -5.327 -1.793 1.00 89.38 86 GLY A N 1
ATOM 678 C CA . GLY A 1 86 ? -17.337 -6.404 -2.765 1.00 89.38 86 GLY A CA 1
ATOM 679 C C . GLY A 1 86 ? -17.000 -6.040 -4.211 1.00 89.38 86 GLY A C 1
ATOM 680 O O . GLY A 1 86 ? -17.571 -6.642 -5.108 1.00 89.38 86 GLY A O 1
ATOM 681 N N . LYS A 1 87 ? -16.100 -5.072 -4.439 1.00 92.00 87 LYS A N 1
ATOM 682 C CA . LYS A 1 87 ? -15.475 -4.879 -5.759 1.00 92.00 87 LYS A CA 1
ATOM 683 C C . LYS A 1 87 ? -14.555 -6.055 -6.092 1.00 92.00 87 LYS A C 1
ATOM 685 O O . LYS A 1 87 ? -13.969 -6.647 -5.175 1.00 92.00 87 LYS A O 1
ATOM 690 N N . ASP A 1 88 ? -14.425 -6.354 -7.379 1.00 89.94 88 ASP A N 1
ATOM 691 C CA . ASP A 1 88 ? -13.692 -7.516 -7.865 1.00 89.94 88 ASP A CA 1
ATOM 692 C C . ASP A 1 88 ? -12.177 -7.271 -7.871 1.00 89.94 88 ASP A C 1
ATOM 694 O O . ASP A 1 88 ? -11.684 -6.143 -7.890 1.00 89.94 88 ASP A O 1
ATOM 698 N N . ILE A 1 89 ? -11.406 -8.358 -7.840 1.00 88.88 89 ILE A N 1
ATOM 699 C CA . ILE A 1 89 ? -9.953 -8.299 -8.026 1.00 88.88 89 ILE A CA 1
ATOM 700 C C . ILE A 1 89 ? -9.655 -7.789 -9.441 1.00 88.88 89 ILE A C 1
ATOM 702 O O . ILE A 1 89 ? -10.222 -8.287 -10.410 1.00 88.88 89 ILE A O 1
ATOM 706 N N . GLY A 1 90 ? -8.747 -6.820 -9.557 1.00 85.12 90 GLY A N 1
ATOM 707 C CA . GLY A 1 90 ? -8.437 -6.120 -10.805 1.00 85.12 90 GLY A CA 1
ATOM 708 C C . GLY A 1 90 ? -9.205 -4.809 -11.005 1.00 85.12 90 GLY A C 1
ATOM 709 O O . GLY A 1 90 ? -8.770 -3.995 -11.817 1.00 85.12 90 GLY A O 1
ATOM 710 N N . ASP A 1 91 ? -10.274 -4.551 -10.243 1.00 87.00 91 ASP A N 1
ATOM 711 C CA . ASP A 1 91 ? -10.944 -3.246 -10.270 1.00 87.00 91 ASP A CA 1
ATOM 712 C C . ASP A 1 91 ? -10.033 -2.152 -9.691 1.00 87.00 91 ASP A C 1
ATOM 714 O O . ASP A 1 91 ? -9.308 -2.405 -8.720 1.00 87.00 91 ASP A O 1
ATOM 718 N N . PRO A 1 92 ? -10.087 -0.912 -10.213 1.00 94.62 92 PRO A N 1
ATOM 719 C CA . PRO A 1 92 ? -9.287 0.183 -9.686 1.00 94.62 92 PRO A CA 1
ATOM 720 C C . PRO A 1 92 ? -9.720 0.556 -8.264 1.00 94.62 92 PRO A C 1
ATOM 722 O O . PRO A 1 92 ? -10.910 0.676 -7.953 1.00 94.62 92 PRO A O 1
ATOM 725 N N . VAL A 1 93 ? -8.729 0.815 -7.414 1.00 98.19 93 VAL A N 1
ATOM 726 C CA . VAL A 1 93 ? -8.932 1.385 -6.082 1.00 98.19 93 VAL A CA 1
ATOM 727 C C . VAL A 1 93 ? -9.050 2.900 -6.211 1.00 98.19 93 VAL A C 1
ATOM 729 O O . VAL A 1 93 ? -8.164 3.562 -6.758 1.00 98.19 93 VAL A O 1
ATOM 732 N N . LEU A 1 94 ? -10.143 3.465 -5.703 1.00 98.31 94 LEU A N 1
ATOM 733 C CA . LEU A 1 94 ? -10.466 4.884 -5.833 1.00 98.31 94 LEU A CA 1
ATOM 734 C C . LEU A 1 94 ? -10.426 5.599 -4.476 1.00 98.31 94 LEU A C 1
ATOM 736 O O . LEU A 1 94 ? -10.715 5.022 -3.427 1.00 98.31 94 LEU A O 1
ATOM 740 N N . ILE A 1 95 ? -10.133 6.900 -4.488 1.00 98.69 95 ILE A N 1
ATOM 741 C CA . ILE A 1 95 ? -10.330 7.759 -3.316 1.00 98.69 95 ILE A CA 1
ATOM 742 C C . ILE A 1 95 ? -11.798 7.694 -2.884 1.00 98.69 95 ILE A C 1
ATOM 744 O O . ILE A 1 95 ? -12.712 7.812 -3.701 1.00 98.69 95 ILE A O 1
ATOM 748 N N . GLY A 1 96 ? -12.019 7.518 -1.584 1.00 98.25 96 GLY A N 1
ATOM 749 C CA . GLY A 1 96 ? -13.333 7.322 -0.983 1.00 98.25 96 GLY A CA 1
ATOM 750 C C . GLY A 1 96 ? -13.719 5.856 -0.785 1.00 98.25 96 GLY A C 1
ATOM 751 O O . GLY A 1 96 ? -14.664 5.609 -0.033 1.00 98.25 96 GLY A O 1
ATOM 752 N N . ASP A 1 97 ? -12.992 4.907 -1.383 1.00 98.75 97 ASP A N 1
ATOM 753 C CA . ASP A 1 97 ? -13.249 3.479 -1.200 1.00 98.75 97 ASP A CA 1
ATOM 754 C C . ASP A 1 97 ? -12.945 3.010 0.226 1.00 98.75 97 ASP A C 1
ATOM 756 O O . ASP A 1 97 ? -12.033 3.502 0.896 1.00 98.75 97 ASP A O 1
ATOM 760 N N . GLU A 1 98 ? -13.699 2.001 0.663 1.00 98.69 98 GLU A N 1
ATOM 761 C CA . GLU A 1 98 ? -13.439 1.237 1.880 1.00 98.69 98 GLU A CA 1
ATOM 762 C C . GLU A 1 98 ? -12.684 -0.054 1.534 1.00 98.69 98 GLU A C 1
ATOM 764 O O . GLU A 1 98 ? -13.106 -0.830 0.666 1.00 98.69 98 GLU A O 1
ATOM 769 N N . ILE A 1 99 ? -11.573 -0.292 2.229 1.00 98.69 99 ILE A N 1
ATOM 770 C CA . ILE A 1 99 ? -10.660 -1.408 1.981 1.00 98.69 99 ILE A CA 1
ATOM 771 C C . ILE A 1 99 ? -10.382 -2.226 3.245 1.00 98.69 99 ILE A C 1
ATOM 773 O O . ILE A 1 99 ? -10.513 -1.744 4.374 1.00 98.69 99 ILE A O 1
ATOM 777 N N . HIS A 1 100 ? -9.916 -3.451 3.026 1.00 98.69 100 HIS A N 1
ATOM 778 C CA . HIS A 1 100 ? -9.182 -4.251 3.998 1.00 98.69 100 HIS A CA 1
ATOM 779 C C . HIS A 1 100 ? -7.737 -4.413 3.524 1.00 98.69 100 HIS A C 1
ATOM 781 O O . HIS A 1 100 ? -7.486 -4.565 2.328 1.00 98.69 100 HIS A O 1
ATOM 787 N N . LEU A 1 101 ? -6.794 -4.420 4.463 1.00 98.69 101 LEU A N 1
ATOM 788 C CA . LEU A 1 101 ? -5.377 -4.656 4.191 1.00 98.69 101 LEU A CA 1
ATOM 789 C C . LEU A 1 101 ? -4.980 -5.995 4.804 1.00 98.69 101 LEU A C 1
ATOM 791 O O . LEU A 1 101 ? -4.931 -6.109 6.027 1.00 98.69 101 LEU A O 1
ATOM 795 N N . GLN A 1 102 ? -4.729 -7.004 3.971 1.00 97.94 102 GLN A N 1
ATOM 796 C CA . GLN A 1 102 ? -4.281 -8.323 4.419 1.00 97.94 102 GLN A CA 1
ATOM 797 C C . GLN A 1 102 ? -2.756 -8.380 4.420 1.00 97.94 102 GLN A C 1
ATOM 799 O O . GLN A 1 102 ? -2.127 -8.147 3.391 1.00 97.94 102 GLN A O 1
ATOM 804 N N . ASN A 1 103 ? -2.160 -8.691 5.563 1.00 97.31 103 ASN A N 1
ATOM 805 C CA . ASN A 1 103 ? -0.718 -8.788 5.710 1.00 97.31 103 ASN A CA 1
ATOM 806 C C . ASN A 1 103 ? -0.177 -10.033 4.996 1.00 97.31 103 ASN A C 1
ATOM 808 O O . ASN A 1 103 ? -0.760 -11.103 5.134 1.00 97.31 103 ASN A O 1
ATOM 812 N N . GLY A 1 104 ? 0.923 -9.891 4.255 1.00 94.56 104 GLY A N 1
ATOM 813 C CA . GLY A 1 104 ? 1.531 -10.950 3.444 1.00 94.56 104 GLY A CA 1
ATOM 814 C C . GLY A 1 104 ? 2.373 -11.963 4.216 1.00 94.56 104 GLY A C 1
ATOM 815 O O . GLY A 1 104 ? 2.853 -12.926 3.618 1.00 94.56 104 GLY A O 1
ATOM 816 N N . TRP A 1 105 ? 2.575 -11.773 5.522 1.00 91.62 105 TRP A N 1
ATOM 817 C CA . TRP A 1 105 ? 3.365 -12.691 6.333 1.00 91.62 105 TRP A CA 1
ATOM 818 C C . TRP A 1 105 ? 2.802 -14.116 6.290 1.00 91.62 105 TRP A C 1
ATOM 820 O O . TRP A 1 105 ? 1.584 -14.308 6.354 1.00 91.62 105 TRP A O 1
ATOM 830 N N . ASP A 1 106 ? 3.719 -15.081 6.168 1.00 89.25 106 ASP A N 1
ATOM 831 C CA . ASP A 1 106 ? 3.448 -16.522 6.163 1.00 89.25 106 ASP A CA 1
ATOM 832 C C . ASP A 1 106 ? 2.289 -16.910 5.224 1.00 89.25 106 ASP A C 1
ATOM 834 O O . ASP A 1 106 ? 1.289 -17.500 5.616 1.00 89.25 106 ASP A O 1
ATOM 838 N N . ASN A 1 107 ? 2.407 -16.525 3.947 1.00 87.44 107 ASN A N 1
ATOM 839 C CA . ASN A 1 107 ? 1.392 -16.778 2.916 1.00 87.44 107 ASN A CA 1
ATOM 840 C C . ASN A 1 107 ? 0.011 -16.195 3.266 1.00 87.44 107 ASN A C 1
ATOM 842 O O . ASN A 1 107 ? -1.027 -16.833 3.091 1.00 87.44 107 ASN A O 1
ATOM 846 N N . TYR A 1 108 ? 0.008 -14.941 3.717 1.00 90.19 108 TYR A N 1
ATOM 847 C CA . TYR A 1 108 ? -1.176 -14.170 4.101 1.00 90.19 108 TYR A CA 1
ATOM 848 C C . TYR A 1 108 ? -1.940 -14.660 5.338 1.00 90.19 108 TYR A C 1
ATOM 850 O O . TYR A 1 108 ? -3.105 -14.283 5.539 1.00 90.19 108 TYR A O 1
ATOM 858 N N . THR A 1 109 ? -1.301 -15.458 6.194 1.00 90.12 109 THR A N 1
ATOM 859 C CA . THR A 1 109 ? -1.861 -15.840 7.497 1.00 90.12 109 THR A CA 1
ATOM 860 C C . THR A 1 109 ? -1.703 -14.729 8.533 1.00 90.12 109 THR A C 1
ATOM 862 O O . THR A 1 109 ? -2.434 -14.731 9.520 1.00 90.12 109 THR A O 1
ATOM 865 N N . GLY A 1 110 ? -0.854 -13.718 8.289 1.00 91.25 110 GLY A N 1
ATOM 866 C CA . GLY A 1 110 ? -0.626 -12.569 9.181 1.00 91.25 110 GLY A CA 1
ATOM 867 C C . GLY A 1 110 ? -1.868 -11.746 9.556 1.00 91.25 110 GLY A C 1
ATOM 868 O O . GLY A 1 110 ? -1.841 -10.989 10.532 1.00 91.25 110 GLY A O 1
ATOM 869 N N . GLY A 1 111 ? -2.990 -11.945 8.862 1.00 94.50 111 GLY A N 1
ATOM 870 C CA . GLY A 1 111 ? -4.290 -11.361 9.187 1.00 94.50 111 GLY A CA 1
ATOM 871 C C . GLY A 1 111 ? -4.520 -9.997 8.539 1.00 94.50 111 GLY A C 1
ATOM 872 O O . GLY A 1 111 ? -3.843 -9.621 7.588 1.00 94.50 111 GLY A O 1
ATOM 873 N N . PHE A 1 112 ? -5.501 -9.251 9.042 1.00 97.25 112 PHE A N 1
ATOM 874 C CA . PHE A 1 112 ? -5.970 -7.986 8.478 1.00 97.25 112 PHE A CA 1
ATOM 875 C C . PHE A 1 112 ? -5.673 -6.819 9.409 1.00 97.25 112 PHE A C 1
ATOM 877 O O . PHE A 1 112 ? -5.877 -6.949 10.613 1.00 97.25 112 PHE A O 1
ATOM 884 N N . LEU A 1 113 ? -5.220 -5.687 8.867 1.00 97.69 113 LEU A N 1
ATOM 885 C CA . LEU A 1 113 ? -4.996 -4.464 9.639 1.00 97.69 113 LEU A CA 1
ATOM 886 C C . LEU A 1 113 ? -6.292 -4.019 10.328 1.00 97.69 113 LEU A C 1
ATOM 888 O O . LEU A 1 113 ? -7.294 -3.759 9.662 1.00 97.69 113 LEU A O 1
ATOM 892 N N . ASP A 1 114 ? -6.258 -3.871 11.646 1.00 95.12 114 ASP A N 1
ATOM 893 C CA . ASP A 1 114 ? -7.433 -3.585 12.462 1.00 95.12 114 ASP A CA 1
ATOM 894 C C . ASP A 1 114 ? -7.082 -2.632 13.616 1.00 95.12 114 ASP A C 1
ATOM 896 O O . ASP A 1 114 ? -5.964 -2.634 14.142 1.00 95.12 114 ASP A O 1
ATOM 900 N N . ALA A 1 115 ? -8.036 -1.790 14.006 1.00 91.00 115 ALA A N 1
ATOM 901 C CA . ALA A 1 115 ? -7.912 -0.898 15.148 1.00 91.00 115 ALA A CA 1
ATOM 902 C C . ALA A 1 115 ? -8.674 -1.453 16.358 1.00 91.00 115 ALA A C 1
ATOM 904 O O . ALA A 1 115 ? -9.887 -1.643 16.310 1.00 91.00 115 ALA A O 1
ATOM 905 N N . ARG A 1 116 ? -7.979 -1.650 17.485 1.00 80.12 116 ARG A N 1
ATO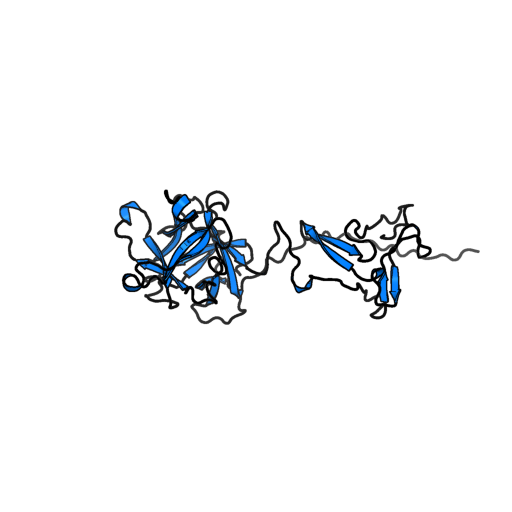M 906 C CA . ARG A 1 116 ? -8.591 -2.086 18.747 1.00 80.12 116 ARG A CA 1
ATOM 907 C C . ARG A 1 116 ? -8.269 -1.175 19.903 1.00 80.12 116 ARG A C 1
ATOM 909 O O . ARG A 1 116 ? -7.142 -0.715 20.069 1.00 80.12 116 ARG A O 1
ATOM 916 N N . GLY A 1 117 ? -9.234 -1.139 20.814 1.00 65.31 117 GLY A N 1
ATOM 917 C CA . GLY A 1 117 ? -9.008 -0.811 22.207 1.00 65.31 117 GLY A CA 1
ATOM 918 C C . GLY A 1 117 ? -8.825 0.680 22.408 1.00 65.31 117 GLY A C 1
ATOM 919 O O . GLY A 1 117 ? -7.869 1.285 21.929 1.00 65.31 117 GLY A O 1
ATOM 920 N N . TYR A 1 118 ? -9.724 1.252 23.198 1.00 54.06 118 TYR A N 1
ATOM 921 C CA . TYR A 1 118 ? -9.494 2.550 23.802 1.00 54.06 118 TYR A CA 1
ATOM 922 C C . TYR A 1 118 ? -8.224 2.439 24.653 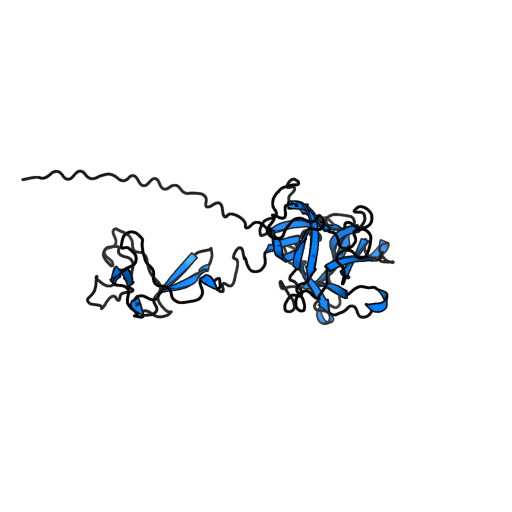1.00 54.06 118 TYR A C 1
ATOM 924 O O . TYR A 1 118 ? -8.193 1.675 25.626 1.00 54.06 118 TYR A O 1
ATOM 932 N N . GLN A 1 119 ? -7.146 3.135 24.282 1.00 56.06 119 GLN A N 1
ATOM 933 C CA . GLN A 1 119 ? -5.982 3.179 25.160 1.00 56.06 119 GLN A CA 1
ATOM 934 C C . GLN A 1 119 ? -6.428 3.870 26.452 1.00 56.06 119 GLN A C 1
ATOM 936 O O . GLN A 1 119 ? -6.864 5.019 26.421 1.00 56.06 119 GLN A O 1
ATOM 941 N N . LYS A 1 120 ? -6.324 3.182 27.600 1.00 50.41 120 LYS A N 1
ATOM 942 C CA . LYS A 1 120 ? -6.664 3.751 28.923 1.00 50.41 120 LYS A CA 1
ATOM 943 C C . LYS A 1 120 ? -5.934 5.076 29.198 1.00 50.41 120 LYS A C 1
ATOM 945 O O . LYS A 1 120 ? -6.398 5.877 30.000 1.00 50.41 120 LYS A O 1
ATOM 950 N N . ASP A 1 121 ? -4.837 5.324 28.485 1.00 53.66 121 ASP A N 1
ATOM 951 C CA . ASP A 1 121 ? -4.035 6.539 28.543 1.00 53.66 121 ASP A CA 1
ATOM 952 C C . ASP A 1 121 ? -4.259 7.509 27.361 1.00 53.66 121 ASP A C 1
ATOM 954 O O . ASP A 1 121 ? -3.399 8.356 27.132 1.00 53.66 121 ASP A O 1
ATOM 958 N N . PHE A 1 122 ? -5.385 7.448 26.626 1.00 56.28 122 PHE A N 1
ATOM 959 C CA . PHE A 1 122 ? -5.699 8.367 25.508 1.00 56.28 122 PHE A CA 1
ATOM 960 C C . PHE A 1 122 ? -5.416 9.836 25.857 1.00 56.28 122 PHE A C 1
ATOM 962 O O . PHE A 1 122 ? -4.747 10.538 25.102 1.00 56.28 122 PHE A O 1
ATOM 969 N N . ALA A 1 123 ? -5.840 10.280 27.045 1.00 53.50 123 ALA A N 1
ATOM 970 C CA . ALA A 1 123 ? -5.623 11.647 27.523 1.00 53.50 123 ALA A CA 1
ATOM 971 C C . ALA A 1 123 ? -4.133 12.035 27.654 1.00 53.50 123 ALA A C 1
ATOM 973 O O . ALA A 1 123 ? -3.798 13.213 27.603 1.00 53.50 123 ALA A O 1
ATOM 974 N N . LYS A 1 12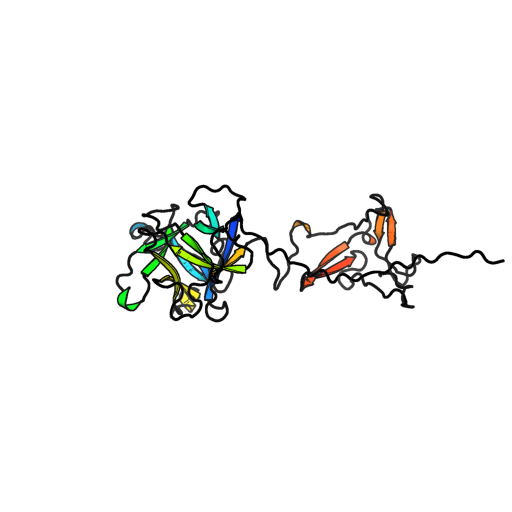4 ? -3.231 11.058 27.808 1.00 56.50 124 LYS A N 1
ATOM 975 C CA . LYS A 1 124 ? -1.774 11.258 27.890 1.00 56.50 124 LYS A CA 1
ATOM 976 C C . LYS A 1 124 ? -1.079 11.041 26.545 1.00 56.50 124 LYS A C 1
ATOM 978 O O . LYS A 1 124 ? -0.053 11.661 26.273 1.00 56.50 124 LYS A O 1
ATOM 983 N N . THR A 1 125 ? -1.592 10.129 25.719 1.00 59.53 125 THR A N 1
ATOM 984 C CA . THR A 1 125 ? -0.909 9.665 24.505 1.00 59.53 125 THR A CA 1
ATOM 985 C C . THR A 1 125 ? -1.492 10.231 23.220 1.00 59.53 125 THR A C 1
ATOM 987 O O . THR A 1 125 ? -0.839 10.117 22.194 1.00 59.53 125 THR A O 1
ATOM 990 N N . GLY A 1 126 ? -2.694 10.815 23.214 1.00 61.88 126 GLY A N 1
ATOM 991 C CA . GLY A 1 126 ? -3.379 11.232 21.983 1.00 61.88 126 GLY A CA 1
ATOM 992 C C . GLY A 1 126 ? -3.551 10.102 20.949 1.00 61.88 126 GLY A C 1
ATOM 993 O O . GLY A 1 126 ? -3.689 10.375 19.755 1.00 61.88 126 GLY A O 1
ATOM 994 N N . ASN A 1 127 ? -3.461 8.839 21.383 1.00 66.44 127 ASN A N 1
ATOM 995 C CA . ASN A 1 127 ? -3.661 7.643 20.563 1.00 66.44 127 ASN A CA 1
ATOM 996 C C . ASN A 1 127 ? -5.100 7.179 20.731 1.00 66.44 127 ASN A C 1
ATOM 998 O O . ASN A 1 127 ? -5.438 6.652 21.791 1.00 66.44 127 ASN A O 1
ATOM 1002 N N . HIS A 1 128 ? -5.929 7.367 19.710 1.00 73.06 128 HIS A N 1
ATOM 1003 C CA . HIS A 1 128 ? -7.350 7.067 19.796 1.00 73.06 128 HIS A CA 1
ATOM 1004 C C . HIS A 1 128 ? -7.593 5.566 19.998 1.00 73.06 128 HIS A C 1
ATOM 1006 O O . HIS A 1 128 ? -8.141 5.166 21.026 1.00 73.06 128 HIS A O 1
ATOM 1012 N N . LEU A 1 129 ? -7.095 4.738 19.079 1.00 83.50 129 LEU A N 1
ATOM 1013 C CA . LEU A 1 129 ? -7.105 3.280 19.169 1.00 83.50 129 LEU A CA 1
ATOM 1014 C C . LEU A 1 129 ? -5.700 2.720 18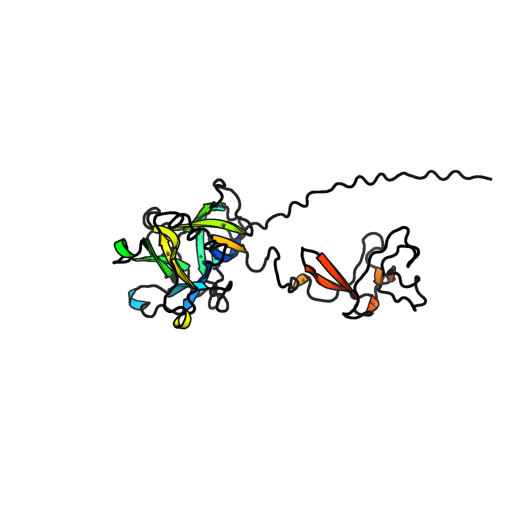.912 1.00 83.50 129 LEU A C 1
ATOM 1016 O O . LEU A 1 129 ? -4.866 3.342 18.245 1.00 83.50 129 LEU A O 1
ATOM 1020 N N . SER A 1 130 ? -5.428 1.529 19.443 1.00 86.06 130 SER A N 1
ATOM 1021 C CA . SER A 1 130 ? -4.228 0.767 19.074 1.00 86.06 130 SER A CA 1
ATOM 1022 C C . SER A 1 130 ? -4.440 0.090 17.724 1.00 86.06 130 SER A C 1
ATOM 1024 O O . SER A 1 130 ? -5.571 -0.230 17.370 1.00 86.06 130 SER A O 1
ATOM 1026 N N . VAL A 1 131 ? -3.365 -0.153 16.977 1.00 90.75 131 VAL A N 1
ATOM 1027 C CA . VAL A 1 131 ? -3.434 -0.834 15.679 1.00 90.75 131 VAL A CA 1
ATOM 1028 C C . VAL A 1 131 ? -2.663 -2.148 15.756 1.00 90.75 131 VAL A C 1
ATOM 1030 O O . VAL A 1 131 ? -1.542 -2.199 16.261 1.00 90.75 131 VAL A O 1
ATOM 1033 N N . SER A 1 132 ? -3.295 -3.214 15.286 1.00 91.81 132 SER A N 1
ATOM 1034 C CA . SER A 1 132 ? -2.782 -4.585 15.253 1.00 91.81 132 SER A CA 1
ATOM 1035 C C . SER A 1 132 ? -3.306 -5.281 13.997 1.00 91.81 132 SER A C 1
ATOM 1037 O O . SER A 1 132 ? -4.029 -4.670 13.208 1.00 91.81 132 SER A O 1
ATOM 1039 N N . THR A 1 133 ? -2.968 -6.552 13.787 1.00 94.06 133 THR A N 1
ATOM 1040 C CA . THR A 1 133 ? -3.748 -7.385 12.865 1.00 94.06 133 THR A CA 1
ATOM 1041 C C . THR A 1 133 ? -4.805 -8.214 13.597 1.00 94.06 133 THR A C 1
ATOM 1043 O O . THR A 1 133 ? -4.720 -8.458 14.804 1.00 94.06 133 THR A O 1
ATOM 1046 N N . ALA A 1 134 ? -5.828 -8.650 12.867 1.00 92.31 134 ALA A N 1
ATOM 1047 C CA . ALA A 1 134 ? -6.856 -9.590 13.304 1.00 92.31 134 ALA A CA 1
ATOM 1048 C C . ALA A 1 134 ? -6.932 -10.773 12.329 1.00 92.31 134 ALA A C 1
ATOM 1050 O O . ALA A 1 134 ? -6.695 -10.613 11.136 1.00 92.31 134 ALA A O 1
ATOM 1051 N N . THR A 1 135 ? -7.307 -11.964 12.795 1.00 91.50 135 THR A N 1
ATOM 1052 C CA . THR A 1 135 ? -7.459 -13.143 11.917 1.00 91.50 135 THR A CA 1
ATOM 1053 C C . THR A 1 135 ? -8.692 -13.067 11.006 1.00 91.50 135 THR A C 1
ATOM 1055 O O . THR A 1 135 ? -8.812 -13.834 10.056 1.00 91.50 135 THR A O 1
ATOM 1058 N N . VAL A 1 136 ? -9.597 -12.119 11.259 1.00 91.06 136 VAL A N 1
ATOM 1059 C CA . VAL A 1 136 ? -10.797 -11.850 10.457 1.00 91.06 136 VAL A CA 1
ATOM 1060 C C . VAL A 1 136 ? -10.772 -10.417 9.925 1.00 91.06 136 VAL A C 1
ATOM 1062 O O . VAL A 1 136 ? -10.206 -9.532 10.561 1.00 91.06 136 VAL A O 1
ATOM 1065 N N . LYS A 1 137 ? -11.410 -10.176 8.770 1.00 93.44 137 LYS A N 1
ATOM 1066 C CA . LYS A 1 137 ? -11.392 -8.874 8.068 1.00 93.44 137 LYS A CA 1
ATOM 1067 C C . LYS A 1 137 ? -11.931 -7.707 8.891 1.00 93.44 137 LYS A C 1
ATOM 1069 O O . LYS A 1 137 ? -11.530 -6.572 8.671 1.00 93.44 137 LYS A O 1
ATOM 1074 N N . ASN A 1 138 ? -12.895 -7.978 9.765 1.00 88.12 138 ASN A N 1
ATOM 1075 C CA . ASN A 1 138 ? -13.590 -6.965 10.543 1.00 88.12 138 ASN A CA 1
ATOM 1076 C C . ASN A 1 138 ? -14.172 -7.622 11.796 1.00 88.12 138 ASN A C 1
ATOM 1078 O O . ASN A 1 138 ? -15.264 -8.187 11.749 1.00 88.12 138 ASN A O 1
ATOM 1082 N N . ARG A 1 139 ? -13.398 -7.649 12.883 1.00 85.31 139 ARG A N 1
ATOM 1083 C CA . ARG A 1 139 ? -13.805 -8.346 14.118 1.00 85.31 139 ARG A CA 1
ATOM 1084 C C . ARG A 1 139 ? -14.893 -7.600 14.888 1.00 85.31 139 ARG A C 1
ATOM 1086 O O . ARG A 1 139 ? -15.745 -8.241 15.491 1.00 85.31 139 ARG A O 1
ATOM 1093 N N . ASP A 1 140 ? -14.870 -6.271 14.833 1.00 85.75 140 ASP A N 1
ATOM 1094 C CA . ASP A 1 140 ? -15.835 -5.386 15.477 1.00 85.75 140 ASP A CA 1
ATOM 1095 C C . ASP A 1 140 ? -16.526 -4.514 14.412 1.00 85.75 140 ASP A C 1
ATOM 1097 O O . ASP A 1 140 ? -16.267 -4.642 13.216 1.00 85.75 140 ASP A O 1
ATOM 1101 N N . ILE A 1 141 ? -17.422 -3.609 14.818 1.00 88.75 141 ILE A N 1
ATOM 1102 C CA . ILE A 1 141 ? -18.194 -2.751 13.900 1.00 88.75 141 ILE A CA 1
ATOM 1103 C C . ILE A 1 141 ? -17.263 -1.772 13.165 1.00 88.75 141 ILE A C 1
ATOM 1105 O O . ILE A 1 141 ? -17.090 -0.637 13.602 1.00 88.75 141 ILE A O 1
ATOM 1109 N N . GLY A 1 142 ? -16.667 -2.213 12.054 1.00 92.50 142 GLY A N 1
ATOM 1110 C CA . GLY A 1 142 ? -15.834 -1.407 11.154 1.00 92.50 142 GLY A CA 1
ATOM 1111 C C . GLY A 1 142 ? -14.355 -1.296 11.549 1.00 92.50 142 GLY A C 1
ATOM 1112 O O . GLY A 1 142 ? -13.624 -0.554 10.898 1.00 92.50 142 GLY A O 1
ATOM 1113 N N . SER A 1 143 ? -13.899 -2.017 12.578 1.00 93.38 143 SER A N 1
ATOM 1114 C CA . SER A 1 143 ? -12.533 -1.925 13.123 1.00 93.38 143 SER A CA 1
ATOM 1115 C C . SER A 1 143 ? -11.428 -2.317 12.141 1.00 93.38 143 SER A C 1
ATOM 1117 O O . SER A 1 143 ? -10.333 -1.758 12.206 1.00 93.38 143 SER A O 1
ATOM 1119 N N . GLY A 1 144 ? -11.712 -3.233 11.213 1.00 96.38 144 GLY A N 1
ATOM 1120 C CA . GLY A 1 144 ? -10.770 -3.689 10.182 1.00 96.38 144 GLY A CA 1
ATOM 1121 C C . GLY A 1 144 ? -11.004 -3.042 8.818 1.00 96.38 144 GLY A C 1
ATOM 1122 O O . GLY A 1 144 ? -10.404 -3.433 7.816 1.00 96.38 144 GLY A O 1
ATOM 1123 N N . THR A 1 145 ? -11.917 -2.070 8.759 1.00 98.12 145 THR A N 1
ATOM 1124 C CA . THR A 1 145 ? -12.268 -1.342 7.538 1.00 98.12 145 THR A CA 1
ATOM 1125 C C . THR A 1 145 ? -11.564 0.005 7.528 1.00 98.12 145 THR A C 1
ATOM 1127 O O . THR A 1 145 ? -11.617 0.748 8.509 1.00 98.12 145 THR A O 1
ATOM 1130 N N . TRP A 1 146 ? -10.931 0.342 6.408 1.00 98.69 146 TRP A N 1
ATOM 1131 C CA . TRP A 1 146 ? -10.195 1.592 6.246 1.00 98.69 146 TRP A CA 1
ATOM 1132 C C . TRP A 1 146 ? -10.680 2.325 5.005 1.00 98.69 146 TRP A C 1
ATOM 1134 O O . TRP A 1 146 ? -10.660 1.774 3.910 1.00 98.69 146 TRP A O 1
ATOM 1144 N N . LYS A 1 147 ? -11.110 3.575 5.160 1.00 98.75 147 LYS A N 1
ATOM 1145 C CA . LYS A 1 147 ? -11.462 4.441 4.038 1.00 98.75 147 LYS A CA 1
ATOM 1146 C C . LYS A 1 147 ? -10.236 5.187 3.539 1.00 98.75 147 LYS A C 1
ATOM 1148 O O . LYS A 1 147 ? -9.547 5.838 4.328 1.00 98.75 147 LYS A O 1
ATOM 1153 N N . ILE A 1 148 ? -9.998 5.124 2.233 1.00 98.56 148 ILE A N 1
ATOM 1154 C CA . ILE A 1 148 ? -8.911 5.845 1.573 1.00 98.56 148 ILE A CA 1
ATOM 1155 C C . ILE A 1 148 ? -9.341 7.290 1.332 1.00 98.56 148 ILE A C 1
ATOM 1157 O O . ILE A 1 148 ? -10.352 7.555 0.685 1.00 98.56 148 ILE A O 1
ATOM 1161 N N . ILE A 1 149 ? -8.559 8.240 1.831 1.00 98.56 149 ILE A N 1
ATOM 1162 C CA . ILE A 1 149 ? -8.798 9.675 1.669 1.00 98.56 149 ILE A CA 1
ATOM 1163 C C . ILE A 1 149 ? -7.551 10.302 1.061 1.00 98.56 149 ILE A C 1
ATOM 1165 O O . ILE A 1 149 ? -6.443 10.022 1.504 1.00 98.56 149 ILE A O 1
ATOM 1169 N N . SER A 1 150 ? -7.710 11.190 0.080 1.00 97.88 150 SER A N 1
ATOM 1170 C CA . SER A 1 150 ? -6.567 11.890 -0.509 1.00 97.88 150 SER A CA 1
ATOM 1171 C C . SER A 1 150 ? -5.879 12.780 0.531 1.00 97.88 150 SER A C 1
ATOM 1173 O O . SER A 1 150 ? -6.529 13.631 1.144 1.00 97.88 150 SER A O 1
ATOM 1175 N N . ALA A 1 151 ? -4.560 12.644 0.689 1.00 96.31 151 ALA A N 1
ATOM 1176 C CA . ALA A 1 151 ? -3.763 13.592 1.476 1.00 96.31 151 ALA A CA 1
ATOM 1177 C C . ALA A 1 151 ? -3.482 14.890 0.696 1.00 96.31 151 ALA A C 1
ATOM 1179 O O . ALA A 1 151 ? -3.323 15.955 1.279 1.00 96.31 151 ALA A O 1
ATOM 1180 N N . THR A 1 152 ? -3.512 14.811 -0.635 1.00 93.25 152 THR A N 1
ATOM 1181 C CA . THR A 1 152 ? -3.276 15.929 -1.567 1.00 93.25 152 THR A CA 1
ATOM 1182 C C . THR A 1 152 ? -4.549 16.651 -2.036 1.00 93.25 152 THR A C 1
ATOM 1184 O O . THR A 1 152 ? -4.482 17.491 -2.930 1.00 93.25 152 THR A O 1
ATOM 1187 N N . GLY A 1 153 ? -5.716 16.333 -1.461 1.00 93.38 153 GLY A N 1
ATOM 1188 C CA . GLY A 1 153 ? -6.980 17.016 -1.771 1.00 93.38 153 GLY A CA 1
ATOM 1189 C C . GLY A 1 153 ? -7.659 16.621 -3.090 1.00 93.38 153 GLY A C 1
ATOM 1190 O O . GLY A 1 153 ? -8.432 17.411 -3.618 1.00 93.38 153 GLY A O 1
ATOM 1191 N N . LYS A 1 154 ? -7.384 15.431 -3.637 1.00 95.06 154 LYS A N 1
ATOM 1192 C CA . LYS A 1 154 ? -8.122 14.876 -4.783 1.00 95.06 154 LYS A CA 1
ATOM 1193 C C . LYS A 1 154 ? -9.515 14.390 -4.381 1.00 95.06 154 LYS A C 1
ATOM 1195 O O . LYS A 1 154 ? -9.716 13.916 -3.260 1.00 95.06 154 LYS A O 1
ATOM 1200 N N . ASP A 1 155 ? -10.443 14.471 -5.329 1.00 97.00 155 ASP A N 1
ATOM 1201 C CA . ASP A 1 155 ? -11.852 14.132 -5.137 1.00 97.00 155 ASP A CA 1
ATOM 1202 C C . ASP A 1 155 ? -12.095 12.621 -5.032 1.00 97.00 155 ASP A C 1
ATOM 1204 O O . ASP A 1 155 ? -11.329 11.804 -5.558 1.00 97.00 155 ASP A O 1
ATOM 1208 N N . ASN A 1 156 ? -13.209 12.245 -4.395 1.00 97.44 156 ASN A N 1
ATOM 1209 C CA . ASN A 1 156 ? -13.684 10.861 -4.395 1.00 97.44 156 ASN A CA 1
ATOM 1210 C C . ASN A 1 156 ? -13.896 10.364 -5.833 1.00 97.44 156 ASN A C 1
ATOM 1212 O O . ASN A 1 156 ? -14.380 11.101 -6.689 1.00 97.44 156 ASN A O 1
ATOM 1216 N N . GLY A 1 157 ? -13.555 9.103 -6.089 1.00 95.75 157 GLY A N 1
ATOM 1217 C CA . GLY A 1 157 ? -13.564 8.517 -7.430 1.00 95.75 157 GLY A CA 1
ATOM 1218 C C . GLY A 1 157 ? -12.256 8.701 -8.204 1.00 95.75 157 GLY A C 1
ATOM 1219 O O . GLY A 1 157 ? -12.083 8.062 -9.238 1.00 95.75 157 GLY A O 1
ATOM 1220 N N . THR A 1 158 ? -11.308 9.507 -7.707 1.00 96.50 158 THR A N 1
ATOM 1221 C CA . THR A 1 158 ? -9.961 9.590 -8.296 1.00 96.50 158 THR A CA 1
ATOM 1222 C C . THR A 1 158 ? -9.233 8.252 -8.124 1.00 96.50 158 THR A C 1
ATOM 1224 O O . THR A 1 158 ? -9.155 7.774 -6.990 1.00 96.50 158 THR A O 1
ATOM 1227 N N . PRO A 1 159 ? -8.667 7.652 -9.185 1.00 96.75 159 PRO A N 1
ATOM 1228 C CA . PRO A 1 159 ? -7.848 6.451 -9.050 1.00 96.75 159 PRO A CA 1
ATOM 1229 C C . PRO A 1 159 ? -6.612 6.685 -8.182 1.00 96.75 159 PRO A C 1
ATOM 1231 O O . PRO A 1 159 ? -5.907 7.686 -8.333 1.00 96.75 159 PRO A O 1
ATOM 1234 N N . VAL A 1 160 ? -6.335 5.744 -7.281 1.00 96.50 160 VAL A N 1
ATOM 1235 C CA . VAL A 1 160 ? -5.092 5.718 -6.508 1.00 96.50 160 VAL A CA 1
ATOM 1236 C C . VAL A 1 160 ? -3.987 5.184 -7.409 1.00 96.50 160 VAL A C 1
ATOM 1238 O O . VAL A 1 160 ? -4.138 4.132 -8.026 1.00 96.50 160 VAL A O 1
ATOM 1241 N N . THR A 1 161 ? -2.868 5.896 -7.485 1.00 94.06 161 THR A N 1
ATOM 1242 C CA . THR A 1 161 ? -1.726 5.505 -8.318 1.00 94.06 161 THR A CA 1
ATOM 1243 C C . THR A 1 161 ? -0.467 5.247 -7.493 1.00 94.06 161 THR A C 1
ATOM 1245 O O . THR A 1 161 ? -0.421 5.494 -6.288 1.00 94.06 161 THR A O 1
ATOM 1248 N N . GLN A 1 162 ? 0.594 4.794 -8.147 1.00 91.38 162 GLN A N 1
ATOM 1249 C CA . GLN A 1 162 ? 1.916 4.673 -7.560 1.00 91.38 162 GLN A CA 1
ATOM 1250 C C . GLN A 1 162 ? 2.369 6.007 -6.946 1.00 91.38 162 GLN A C 1
ATOM 1252 O O . GLN A 1 162 ? 2.223 7.074 -7.547 1.00 91.38 162 GLN A O 1
ATOM 1257 N N . ASN A 1 163 ? 2.916 5.931 -5.732 1.00 92.06 163 ASN A N 1
ATOM 1258 C CA . ASN A 1 163 ? 3.326 7.054 -4.883 1.00 92.06 163 ASN A CA 1
ATOM 1259 C C . ASN A 1 163 ? 2.204 8.025 -4.483 1.00 92.06 163 ASN A C 1
ATOM 1261 O O . ASN A 1 163 ? 2.494 9.120 -3.999 1.00 92.06 163 ASN A O 1
ATOM 1265 N N . PHE A 1 164 ? 0.933 7.654 -4.651 1.00 95.06 164 PHE A N 1
ATOM 1266 C CA . PHE A 1 164 ? -0.173 8.494 -4.209 1.00 95.06 164 PHE A CA 1
ATOM 1267 C C . PHE A 1 164 ? -0.184 8.587 -2.679 1.00 95.06 164 PHE A C 1
ATOM 1269 O O . PHE A 1 164 ? -0.049 7.583 -1.977 1.00 95.06 164 PHE A O 1
ATOM 1276 N N . GLU A 1 165 ? -0.345 9.799 -2.155 1.00 97.38 165 GLU A N 1
ATOM 1277 C CA . GLU A 1 165 ? -0.387 10.042 -0.717 1.00 97.38 165 GLU A CA 1
ATOM 1278 C C . GLU A 1 165 ? -1.820 10.031 -0.187 1.00 97.38 165 GLU A C 1
ATOM 1280 O O . GLU A 1 165 ? -2.690 10.784 -0.646 1.00 97.38 165 GLU A O 1
ATOM 1285 N N . VAL A 1 166 ? -2.061 9.184 0.810 1.00 98.56 166 VAL A N 1
ATOM 1286 C CA . VAL A 1 166 ? -3.383 8.952 1.385 1.00 98.56 166 VAL A CA 1
ATOM 1287 C C . VAL A 1 166 ? -3.374 9.092 2.903 1.00 98.56 166 VAL A C 1
ATOM 1289 O O . VAL A 1 166 ? -2.367 8.881 3.577 1.00 98.56 166 VAL A O 1
ATOM 1292 N N . HIS A 1 167 ? -4.544 9.403 3.442 1.00 98.56 167 HIS A N 1
ATOM 1293 C CA . HIS A 1 167 ? -4.918 9.092 4.811 1.00 98.56 167 HIS A CA 1
ATOM 1294 C C . HIS A 1 167 ? -5.794 7.840 4.807 1.00 98.56 167 HIS A C 1
ATOM 1296 O O . HIS A 1 167 ? -6.594 7.637 3.891 1.00 98.56 167 HIS A O 1
ATOM 1302 N N . LEU A 1 168 ? -5.689 7.037 5.863 1.00 98.69 168 LEU A N 1
ATOM 1303 C CA . LEU A 1 168 ? -6.548 5.878 6.085 1.00 98.69 168 LEU A CA 1
ATOM 1304 C C . LEU A 1 168 ? -7.420 6.144 7.311 1.00 98.69 168 LEU A C 1
ATOM 1306 O O . LEU A 1 168 ? -6.911 6.172 8.430 1.00 98.69 168 LEU A O 1
ATOM 1310 N N . GLN A 1 169 ? -8.719 6.366 7.107 1.00 98.12 169 GLN A N 1
ATOM 1311 C CA . GLN A 1 169 ? -9.676 6.568 8.198 1.00 98.12 169 GLN A CA 1
ATOM 1312 C C . GLN A 1 169 ? -10.297 5.236 8.603 1.00 98.12 169 GLN A C 1
ATOM 1314 O O . GLN A 1 169 ? -10.866 4.532 7.773 1.00 98.12 169 GLN A O 1
ATOM 1319 N N . ASN A 1 170 ? -10.213 4.895 9.879 1.00 97.31 170 ASN A N 1
ATOM 1320 C CA . ASN A 1 170 ? -10.762 3.663 10.409 1.00 97.31 170 ASN A CA 1
ATOM 1321 C C . ASN A 1 170 ? -12.294 3.733 10.510 1.00 97.31 170 ASN A C 1
ATOM 1323 O O . ASN A 1 170 ? -12.843 4.711 11.018 1.00 97.31 170 ASN A O 1
ATOM 1327 N N . GLY A 1 171 ? -12.975 2.686 10.048 1.00 96.19 171 GLY A N 1
ATOM 1328 C CA . GLY A 1 171 ? -14.434 2.590 9.992 1.00 96.19 171 GLY A CA 1
ATOM 1329 C C . GLY A 1 171 ? -15.116 2.334 11.335 1.00 96.19 171 GLY A C 1
ATOM 1330 O O . GLY A 1 171 ? -16.349 2.332 11.382 1.00 96.19 171 GLY A O 1
ATOM 1331 N N . TRP A 1 172 ? -14.355 2.131 12.417 1.00 93.31 172 TRP A N 1
ATOM 1332 C CA . TRP A 1 172 ? -14.908 1.758 13.715 1.00 93.31 172 TRP A CA 1
ATOM 1333 C C . TRP A 1 172 ? -15.988 2.728 14.191 1.00 93.31 172 TRP A C 1
ATOM 1335 O O . TRP A 1 172 ? -15.779 3.942 14.201 1.00 93.31 172 TRP A O 1
ATOM 1345 N N . ASN A 1 173 ? -17.133 2.175 14.603 1.00 89.94 173 ASN A N 1
ATOM 1346 C CA . ASN A 1 173 ? -18.266 2.909 15.166 1.00 89.94 173 ASN A CA 1
ATOM 1347 C C . ASN A 1 173 ? -18.641 4.149 14.332 1.00 89.94 173 ASN A C 1
ATOM 1349 O O . ASN A 1 173 ? -18.580 5.287 14.805 1.00 89.94 173 ASN A O 1
ATOM 1353 N N . ASN A 1 174 ? -18.980 3.912 13.059 1.00 91.56 174 ASN A N 1
ATOM 1354 C CA . ASN A 1 174 ? -19.315 4.953 12.088 1.00 91.56 174 ASN A CA 1
ATOM 1355 C C . ASN A 1 174 ? -18.185 5.985 11.918 1.00 91.56 174 ASN A C 1
ATOM 1357 O O . ASN A 1 174 ? -18.380 7.182 12.115 1.00 91.56 174 ASN A O 1
ATOM 1361 N N . TYR A 1 175 ? -16.989 5.499 11.571 1.00 93.81 175 TYR A N 1
ATOM 1362 C CA . TYR A 1 175 ? -15.799 6.323 11.314 1.00 93.81 175 TYR A CA 1
ATOM 1363 C C . TYR A 1 175 ? -15.260 7.122 12.506 1.00 93.81 175 TYR A C 1
ATOM 1365 O O . TYR A 1 175 ? -14.432 8.025 12.345 1.00 93.81 175 TYR A O 1
ATOM 1373 N N . SER A 1 176 ? -15.670 6.742 13.714 1.00 90.19 176 SER A N 1
ATOM 1374 C CA . SER A 1 176 ? -15.129 7.273 14.959 1.00 90.19 176 SER A CA 1
ATOM 1375 C C . SER A 1 176 ? -13.757 6.690 15.290 1.00 90.19 176 SER A C 1
ATOM 1377 O O . SER A 1 176 ? -13.162 7.126 16.254 1.00 90.19 176 SER A O 1
ATOM 1379 N N . GLY A 1 177 ? -13.212 5.729 14.538 1.00 90.50 177 GLY A N 1
ATOM 1380 C CA . GLY A 1 177 ? -11.921 5.101 14.857 1.00 90.50 177 GLY A CA 1
ATOM 1381 C C . GLY A 1 177 ? -10.683 5.986 14.662 1.00 90.50 177 GLY A C 1
ATOM 1382 O O . GLY A 1 177 ? -9.594 5.613 15.096 1.00 90.50 177 GLY A O 1
ATOM 1383 N N . GLY A 1 178 ? -10.825 7.158 14.034 1.00 93.00 178 GLY A N 1
ATOM 1384 C CA . GLY A 1 178 ? -9.716 8.066 13.719 1.00 93.00 178 GLY A CA 1
ATOM 1385 C C . GLY A 1 178 ? -8.920 7.661 12.471 1.00 93.00 178 GLY A C 1
ATOM 1386 O O . GLY A 1 178 ? -9.380 6.862 11.660 1.00 93.00 178 GLY A O 1
ATOM 1387 N N . PHE A 1 179 ? -7.725 8.225 12.302 1.00 96.06 179 PHE A N 1
ATOM 1388 C CA . PHE A 1 179 ? -6.842 8.041 11.145 1.00 96.06 179 PHE A CA 1
ATOM 1389 C C . PHE A 1 179 ? -5.581 7.271 11.524 1.00 96.06 179 PHE A C 1
ATOM 1391 O O . PHE A 1 179 ? -5.024 7.526 12.589 1.00 96.06 179 PHE A O 1
ATOM 1398 N N . LEU A 1 180 ? -5.117 6.364 10.662 1.00 97.12 180 LEU A N 1
ATOM 1399 C CA . LEU A 1 180 ? -3.858 5.638 10.845 1.00 97.12 180 LEU A CA 1
ATOM 1400 C C . LEU A 1 180 ? -2.681 6.617 10.940 1.00 97.12 180 LEU A C 1
ATOM 1402 O O . LEU A 1 180 ? -2.424 7.369 10.001 1.00 97.12 180 LEU A O 1
ATOM 1406 N N . ASP A 1 181 ? -1.944 6.580 12.045 1.00 94.12 181 ASP A N 1
ATOM 1407 C CA . ASP A 1 181 ? -0.934 7.586 12.366 1.00 94.12 181 ASP A CA 1
ATOM 1408 C C . ASP A 1 181 ? 0.241 6.991 13.158 1.00 94.12 181 ASP A C 1
ATOM 1410 O O . ASP A 1 181 ? 0.077 6.131 14.037 1.00 94.12 181 ASP A O 1
ATOM 1414 N N . THR A 1 182 ? 1.445 7.480 12.871 1.00 90.06 182 THR A N 1
ATOM 1415 C CA . THR A 1 182 ? 2.666 7.124 13.600 1.00 90.06 182 THR A CA 1
ATOM 1416 C C . THR A 1 182 ? 2.895 8.023 14.811 1.00 90.06 182 THR A C 1
ATOM 1418 O O . THR A 1 182 ? 2.771 9.243 14.719 1.00 90.06 182 THR A O 1
ATOM 1421 N N . ARG A 1 183 ? 3.336 7.460 15.942 1.00 79.06 183 ARG A N 1
ATOM 1422 C CA . ARG A 1 183 ? 3.782 8.244 17.106 1.00 79.06 183 ARG A CA 1
ATOM 1423 C C . ARG A 1 183 ? 5.244 7.978 17.444 1.00 79.06 183 ARG A C 1
ATOM 1425 O O . ARG A 1 183 ? 5.697 6.838 17.370 1.00 79.06 183 ARG A O 1
ATOM 1432 N N . GLY A 1 184 ? 5.907 9.069 17.848 1.00 65.50 184 GLY A N 1
ATOM 1433 C CA . GLY A 1 184 ? 7.339 9.241 18.095 1.00 65.50 184 GLY A CA 1
ATOM 1434 C C . GLY A 1 184 ? 8.097 8.069 18.719 1.00 65.50 184 GLY A C 1
ATOM 1435 O O . GLY A 1 184 ? 7.547 7.277 19.481 1.00 65.50 184 GLY A O 1
ATOM 1436 N N . TYR A 1 185 ? 9.386 8.039 18.367 1.00 54.50 185 TYR A N 1
ATOM 1437 C CA . TYR A 1 185 ? 10.427 7.073 18.716 1.00 54.50 185 TYR A CA 1
ATOM 1438 C C . TYR A 1 185 ? 10.145 6.215 19.955 1.00 54.50 185 TYR A C 1
ATOM 1440 O O . TYR A 1 185 ? 10.049 6.716 21.081 1.00 54.50 185 TYR A O 1
ATOM 1448 N N . GLN A 1 186 ? 10.122 4.891 19.763 1.00 55.94 186 GLN A N 1
ATOM 1449 C CA . GLN A 1 186 ? 10.276 3.983 20.894 1.00 55.94 186 GLN A CA 1
ATOM 1450 C C . GLN A 1 186 ? 11.665 4.203 21.502 1.00 55.94 186 GLN A C 1
ATOM 1452 O O . GLN A 1 186 ? 12.681 4.029 20.831 1.00 55.94 186 GLN A O 1
ATOM 1457 N N . ARG A 1 187 ? 11.715 4.521 22.803 1.00 52.66 187 ARG A N 1
ATOM 1458 C CA . ARG A 1 187 ? 12.970 4.598 23.579 1.00 52.66 187 ARG A CA 1
ATOM 1459 C C . ARG A 1 187 ? 13.772 3.286 23.561 1.00 52.66 187 ARG A C 1
ATOM 1461 O O . ARG A 1 187 ? 14.944 3.290 23.913 1.00 52.66 187 ARG A O 1
ATOM 1468 N N . ASP A 1 188 ? 13.151 2.194 23.120 1.00 56.38 188 ASP A N 1
ATOM 1469 C CA . ASP A 1 188 ? 13.716 0.850 23.055 1.00 56.38 188 ASP A CA 1
ATOM 1470 C C . ASP A 1 188 ? 13.947 0.343 21.615 1.00 56.38 188 ASP A C 1
ATOM 1472 O O . ASP A 1 188 ? 13.998 -0.869 21.428 1.00 56.38 188 ASP A O 1
ATOM 1476 N N . TYR A 1 189 ? 14.116 1.214 20.601 1.00 62.44 189 TYR A N 1
ATOM 1477 C CA . TYR A 1 189 ? 14.397 0.794 19.206 1.00 62.44 189 TYR A CA 1
ATOM 1478 C C . TYR A 1 189 ? 15.470 -0.305 19.124 1.00 62.44 189 TYR A C 1
ATOM 1480 O O . TYR A 1 189 ? 15.268 -1.317 18.465 1.00 62.44 189 TYR A O 1
ATOM 1488 N N . ALA A 1 190 ? 16.568 -0.167 19.876 1.00 59.25 190 ALA A N 1
ATOM 1489 C CA . ALA A 1 190 ? 17.657 -1.148 19.911 1.00 59.25 190 ALA A CA 1
ATOM 1490 C C . ALA A 1 190 ? 17.244 -2.552 20.409 1.00 59.25 190 ALA A C 1
ATOM 1492 O O . ALA A 1 190 ? 17.969 -3.515 20.192 1.00 59.25 190 ALA A O 1
ATOM 1493 N N . LYS A 1 191 ? 16.099 -2.681 21.090 1.00 62.91 191 LYS A N 1
ATOM 1494 C CA . LYS A 1 191 ? 15.528 -3.959 21.550 1.00 62.91 191 LYS A CA 1
ATOM 1495 C C . LYS A 1 191 ? 14.361 -4.428 20.684 1.00 62.91 191 LYS A C 1
ATOM 1497 O O . LYS A 1 191 ? 13.975 -5.596 20.749 1.00 62.91 191 LYS A O 1
ATOM 1502 N N . THR A 1 192 ? 13.709 -3.510 19.973 1.00 65.06 192 THR A N 1
ATOM 1503 C CA . THR A 1 192 ? 12.427 -3.779 19.320 1.00 65.06 192 THR A CA 1
ATOM 1504 C C . THR A 1 192 ? 12.465 -3.705 17.806 1.00 65.06 192 THR A C 1
ATOM 1506 O O . THR A 1 192 ? 11.550 -4.240 17.189 1.00 65.06 192 THR A O 1
ATOM 1509 N N . GLU A 1 193 ? 13.461 -3.036 17.225 1.00 70.25 193 GLU A N 1
ATOM 1510 C CA . GLU A 1 193 ? 13.527 -2.678 15.800 1.00 70.25 193 GLU A CA 1
ATOM 1511 C C . GLU A 1 193 ? 12.252 -1.964 15.301 1.00 70.25 193 GLU A C 1
ATOM 1513 O O . GLU A 1 193 ? 11.979 -1.879 14.105 1.00 70.25 193 GLU A O 1
ATOM 1518 N N . ASN A 1 194 ? 11.435 -1.444 16.224 1.00 74.62 194 ASN A N 1
ATOM 1519 C CA . ASN A 1 194 ? 10.237 -0.684 15.910 1.00 74.62 194 ASN A CA 1
ATOM 1520 C C . ASN A 1 194 ? 10.650 0.756 15.671 1.00 74.62 194 ASN A C 1
ATOM 1522 O O . ASN A 1 194 ? 10.961 1.468 16.629 1.00 74.62 194 ASN A O 1
ATOM 1526 N N . HIS A 1 195 ? 10.609 1.183 14.415 1.00 81.38 195 HIS A N 1
ATOM 1527 C CA . HIS A 1 195 ? 10.997 2.534 14.046 1.00 81.38 195 HIS A CA 1
ATOM 1528 C C . HIS A 1 195 ? 10.060 3.569 14.682 1.00 81.38 195 HIS A C 1
ATOM 1530 O O . HIS A 1 195 ? 10.491 4.357 15.525 1.00 81.38 195 HIS A O 1
ATOM 1536 N N . LEU A 1 196 ? 8.756 3.488 14.395 1.00 85.94 196 LEU A N 1
ATOM 1537 C CA . LEU A 1 196 ? 7.704 4.246 15.078 1.00 85.94 196 LEU A CA 1
ATOM 1538 C C . LEU A 1 196 ? 6.548 3.332 15.506 1.00 85.94 196 LEU A C 1
ATOM 1540 O O . LEU A 1 196 ? 6.258 2.309 14.882 1.00 85.94 196 LEU A O 1
ATOM 1544 N N . CYS A 1 197 ? 5.857 3.715 16.581 1.00 86.00 197 CYS A N 1
ATOM 1545 C CA . CYS A 1 197 ? 4.597 3.078 16.960 1.00 86.00 197 CYS A CA 1
ATOM 1546 C C . CYS A 1 197 ? 3.496 3.472 15.975 1.00 86.00 197 CYS A C 1
ATOM 1548 O O . CYS A 1 197 ? 3.437 4.630 15.563 1.00 86.00 197 CYS A O 1
ATOM 1550 N N . VAL A 1 198 ? 2.573 2.554 15.689 1.00 90.31 198 VAL A N 1
ATOM 1551 C CA . VAL A 1 198 ? 1.389 2.828 14.867 1.00 90.31 198 VAL A CA 1
ATOM 1552 C C . VAL A 1 198 ? 0.132 2.750 15.732 1.00 90.31 198 VAL A C 1
ATOM 1554 O O . VAL A 1 198 ? -0.009 1.895 16.603 1.00 90.31 198 VAL A O 1
ATOM 1557 N N . SER A 1 199 ? -0.764 3.705 15.529 1.00 90.44 199 SER A N 1
ATOM 1558 C CA . SER A 1 199 ? -2.015 3.885 16.274 1.00 90.44 199 SER A CA 1
ATOM 1559 C C . SER A 1 199 ? -3.019 4.601 15.375 1.00 90.44 199 SER A C 1
ATOM 1561 O O . SER A 1 199 ? -2.673 4.965 14.252 1.00 90.44 199 SER A O 1
ATOM 1563 N N . THR A 1 200 ? -4.224 4.872 15.866 1.00 92.06 200 THR A N 1
ATOM 1564 C CA . THR A 1 200 ? -5.067 5.901 15.252 1.00 92.06 200 THR A CA 1
ATOM 1565 C C . THR A 1 200 ? -4.996 7.234 16.003 1.00 92.06 200 THR A C 1
ATOM 1567 O O . THR A 1 200 ? -4.679 7.288 17.196 1.00 92.06 200 THR A O 1
ATOM 1570 N N . ALA A 1 201 ? -5.282 8.332 15.306 1.00 90.06 201 ALA A N 1
ATOM 1571 C CA . ALA A 1 201 ? -5.400 9.685 15.850 1.00 90.06 201 ALA A CA 1
ATOM 1572 C C . ALA A 1 201 ? -6.740 10.321 15.442 1.00 90.06 201 ALA A C 1
ATOM 1574 O O . ALA A 1 201 ? -7.316 9.958 14.422 1.00 90.06 201 ALA A O 1
ATOM 1575 N N . ASN A 1 202 ? -7.247 11.284 16.216 1.00 88.31 202 ASN A N 1
ATOM 1576 C CA . ASN A 1 202 ? -8.503 11.977 15.873 1.00 88.31 202 ASN A CA 1
ATOM 1577 C C . ASN A 1 202 ? -8.370 12.869 14.634 1.00 88.31 202 ASN A C 1
ATOM 1579 O O . ASN A 1 202 ? -9.342 13.096 13.920 1.00 88.31 202 ASN A O 1
ATOM 1583 N N . GLU A 1 203 ? -7.164 13.366 14.385 1.00 90.12 203 GLU A N 1
ATOM 1584 C CA . GLU A 1 203 ? -6.843 14.219 13.250 1.00 90.12 203 GLU A CA 1
ATOM 1585 C C . GLU A 1 203 ? -6.035 13.444 12.210 1.00 90.12 203 GLU A C 1
ATOM 1587 O O . GLU A 1 203 ? -5.371 12.457 12.525 1.00 90.12 203 GLU A O 1
ATOM 1592 N N . LYS A 1 204 ? -6.069 13.924 10.962 1.00 93.38 204 LYS A N 1
ATOM 1593 C CA . LYS A 1 204 ? -5.340 13.335 9.827 1.00 93.38 204 LYS A CA 1
ATOM 1594 C C . LYS A 1 204 ? -3.820 13.334 10.005 1.00 93.38 204 LYS A C 1
ATOM 1596 O O . LYS A 1 204 ? -3.141 12.536 9.373 1.00 93.38 204 LYS A O 1
ATOM 1601 N N . ASN A 1 205 ? -3.295 14.260 10.803 1.00 88.38 205 ASN A N 1
ATOM 1602 C CA . ASN A 1 205 ? -1.890 14.359 11.166 1.00 88.38 205 ASN A CA 1
ATOM 1603 C C . ASN A 1 205 ? -1.788 14.877 12.593 1.00 88.38 205 ASN A C 1
ATOM 1605 O O . ASN A 1 205 ? -2.532 15.769 12.990 1.00 88.38 205 ASN A O 1
ATOM 1609 N N . ARG A 1 206 ? -0.785 14.420 13.331 1.00 82.06 206 ARG A N 1
ATOM 1610 C CA . ARG A 1 206 ? -0.389 15.035 14.593 1.00 82.06 206 ARG A CA 1
ATOM 1611 C C . ARG A 1 206 ? 0.464 16.261 14.300 1.00 82.06 206 ARG A C 1
ATOM 1613 O O . ARG A 1 206 ? 1.490 16.158 13.624 1.00 82.06 206 ARG A O 1
ATOM 1620 N N . GLN A 1 207 ? 0.042 17.415 14.820 1.00 72.94 207 GLN A N 1
ATOM 1621 C CA . GLN A 1 207 ? 0.803 18.672 14.761 1.00 72.94 207 GLN A CA 1
ATOM 1622 C C . GLN A 1 207 ? 1.251 19.051 13.332 1.00 72.94 207 GLN A C 1
ATOM 1624 O O . GLN A 1 207 ? 2.320 19.624 13.153 1.00 72.94 207 GLN A O 1
ATOM 1629 N N . ASN A 1 208 ? 0.464 18.694 12.306 1.00 68.81 208 ASN A N 1
ATOM 1630 C CA . ASN A 1 208 ? 0.772 18.926 10.884 1.00 68.81 208 ASN A CA 1
ATOM 1631 C C . ASN A 1 208 ? 2.119 18.344 10.394 1.00 68.81 208 ASN A C 1
ATOM 1633 O O . ASN A 1 208 ? 2.713 18.861 9.454 1.00 68.81 208 ASN A O 1
ATOM 1637 N N . SER A 1 209 ? 2.602 17.257 11.003 1.00 79.06 209 SER A N 1
ATOM 1638 C CA . SER A 1 209 ? 3.956 16.720 10.768 1.00 79.06 209 SER A CA 1
ATOM 1639 C C . SER A 1 209 ? 4.074 15.622 9.693 1.00 79.06 209 SER A C 1
ATOM 1641 O O . SER A 1 209 ? 5.145 15.037 9.533 1.00 79.06 209 SER A O 1
ATOM 1643 N N . GLY A 1 210 ? 2.990 15.300 8.978 1.00 89.12 210 GLY A N 1
ATOM 1644 C CA . GLY A 1 210 ? 2.949 14.181 8.021 1.00 89.12 210 GLY A CA 1
ATOM 1645 C C . GLY A 1 210 ? 2.831 12.792 8.667 1.00 89.12 210 GLY A C 1
ATOM 1646 O O . GLY A 1 210 ? 2.945 11.786 7.974 1.00 89.12 210 GLY A O 1
ATOM 1647 N N . SER A 1 211 ? 2.589 12.722 9.980 1.00 92.56 211 SER A N 1
ATOM 1648 C CA . SER A 1 211 ? 2.507 11.476 10.758 1.00 92.56 211 SER A CA 1
ATOM 1649 C C . SER A 1 211 ? 1.371 10.534 10.352 1.00 92.56 211 SER A C 1
ATOM 1651 O O . SER A 1 211 ? 1.461 9.338 10.625 1.00 92.56 211 SER A O 1
ATOM 1653 N N . GLY A 1 212 ? 0.323 11.042 9.702 1.00 95.44 212 GLY A N 1
ATOM 1654 C CA . GLY A 1 212 ? -0.806 10.248 9.217 1.00 95.44 212 GLY A CA 1
ATOM 1655 C C . GLY A 1 212 ? -0.927 10.240 7.696 1.00 95.44 212 GLY A C 1
ATOM 1656 O O . GLY A 1 212 ? -1.945 9.786 7.169 1.00 95.44 212 GLY A O 1
ATOM 1657 N N . VAL A 1 213 ? 0.085 10.749 6.983 1.00 97.62 213 VAL A N 1
ATOM 1658 C CA . VAL A 1 213 ? 0.193 10.642 5.524 1.00 97.62 213 VAL A CA 1
ATOM 1659 C C . VAL A 1 213 ? 0.982 9.385 5.179 1.00 97.62 213 VAL A C 1
ATOM 1661 O O . VAL A 1 213 ? 2.091 9.172 5.673 1.00 97.62 213 VAL A O 1
ATOM 1664 N N . TRP A 1 214 ? 0.405 8.568 4.305 1.00 98.31 214 TRP A N 1
ATOM 1665 C CA . TRP A 1 214 ? 0.995 7.328 3.827 1.00 98.31 214 TRP A CA 1
ATOM 1666 C C . TRP A 1 214 ? 1.085 7.354 2.309 1.00 98.31 214 TRP A C 1
ATOM 1668 O O . TRP A 1 214 ? 0.078 7.466 1.613 1.00 98.31 214 TRP A O 1
ATOM 1678 N N . LYS A 1 215 ? 2.299 7.235 1.788 1.00 97.31 215 LYS A N 1
ATOM 1679 C CA . LYS A 1 215 ? 2.565 7.069 0.366 1.00 97.31 215 LYS A CA 1
ATOM 1680 C C . LYS A 1 215 ? 2.387 5.604 -0.014 1.00 97.31 215 LYS A C 1
ATOM 1682 O O . LYS A 1 215 ? 3.069 4.732 0.528 1.00 97.31 215 LYS A O 1
ATOM 1687 N N . VAL A 1 216 ? 1.479 5.356 -0.948 1.00 97.00 216 VAL A N 1
ATOM 1688 C CA . VAL A 1 216 ? 1.191 4.029 -1.494 1.00 97.00 216 VAL A CA 1
ATOM 1689 C C . VAL A 1 216 ? 2.280 3.643 -2.487 1.00 97.00 216 VAL A C 1
ATOM 1691 O O . VAL A 1 216 ? 2.507 4.349 -3.467 1.00 97.00 216 VAL A O 1
ATOM 1694 N N . GLN A 1 217 ? 2.941 2.514 -2.254 1.00 94.94 217 GLN A N 1
ATOM 1695 C CA . GLN A 1 217 ? 3.904 1.925 -3.180 1.00 94.94 217 GLN A CA 1
ATOM 1696 C C . GLN A 1 217 ? 3.433 0.532 -3.575 1.00 94.94 217 GLN A C 1
ATOM 1698 O O . GLN A 1 217 ? 3.451 -0.377 -2.757 1.00 94.94 217 GLN A O 1
ATOM 1703 N N . ILE A 1 218 ? 3.011 0.363 -4.818 1.00 93.00 218 ILE A N 1
ATOM 1704 C CA . ILE A 1 218 ? 2.559 -0.901 -5.389 1.00 93.00 218 ILE A CA 1
ATOM 1705 C C . ILE A 1 218 ? 3.767 -1.847 -5.485 1.00 93.00 218 ILE A C 1
ATOM 1707 O O . ILE A 1 218 ? 4.789 -1.530 -6.098 1.00 93.00 218 ILE A O 1
ATOM 1711 N N . ALA A 1 219 ? 3.681 -2.985 -4.800 1.00 83.69 219 ALA A N 1
ATOM 1712 C CA . ALA A 1 219 ? 4.735 -3.986 -4.721 1.00 83.69 219 ALA A CA 1
ATOM 1713 C C . ALA A 1 219 ? 4.802 -4.808 -6.018 1.00 83.69 219 ALA A C 1
ATOM 1715 O O . ALA A 1 219 ? 3.801 -5.010 -6.706 1.00 83.69 219 ALA A O 1
ATOM 1716 N N . GLY A 1 220 ? 6.011 -5.237 -6.393 1.00 66.69 220 GLY A N 1
ATOM 1717 C CA . GLY A 1 220 ? 6.255 -5.982 -7.638 1.00 66.69 220 GLY A CA 1
ATOM 1718 C C . GLY A 1 220 ? 6.097 -5.161 -8.924 1.00 66.69 220 GLY A C 1
ATOM 1719 O O . GLY A 1 220 ? 6.282 -5.693 -10.014 1.00 66.69 220 GLY A O 1
ATOM 1720 N N . LYS A 1 221 ? 5.777 -3.868 -8.815 1.00 55.78 221 LYS A N 1
ATOM 1721 C CA . LYS A 1 221 ? 5.630 -2.953 -9.944 1.00 55.78 221 LYS A CA 1
ATOM 1722 C C . LYS A 1 221 ? 6.157 -1.568 -9.550 1.00 55.78 221 LYS A C 1
ATOM 1724 O O . LYS A 1 221 ? 5.426 -0.617 -9.300 1.00 55.78 221 LYS A O 1
ATOM 1729 N N . SER A 1 222 ? 7.471 -1.468 -9.410 1.00 39.75 222 SER A N 1
ATOM 1730 C CA . SER A 1 222 ? 8.136 -0.231 -9.016 1.00 39.75 222 SER A CA 1
ATOM 1731 C C . SER A 1 222 ? 8.029 0.840 -10.109 1.00 39.75 222 SER A C 1
ATOM 1733 O O . SER A 1 222 ? 8.490 0.659 -11.232 1.00 39.75 222 SER A O 1
ATOM 1735 N N . SER A 1 223 ? 7.539 2.028 -9.740 1.00 40.09 223 SER A N 1
ATOM 1736 C CA . SER A 1 223 ? 8.134 3.262 -10.263 1.00 40.09 223 SER A CA 1
ATOM 1737 C C . SER A 1 223 ? 9.569 3.319 -9.737 1.00 40.09 223 SER A C 1
ATOM 1739 O O . SER A 1 223 ? 9.782 3.484 -8.533 1.00 40.09 223 SER A O 1
ATOM 1741 N N . SER A 1 224 ? 10.529 3.114 -10.626 1.00 34.78 224 SER A N 1
ATOM 1742 C CA . SER A 1 224 ? 11.968 3.082 -10.377 1.00 34.78 224 SER A CA 1
ATOM 1743 C C . SER A 1 224 ? 12.474 4.257 -9.528 1.00 34.78 224 SER A C 1
ATOM 1745 O O . SER A 1 224 ? 12.353 5.410 -9.935 1.00 34.78 224 SER A O 1
ATOM 1747 N N . ASN A 1 225 ? 13.101 3.961 -8.385 1.00 41.03 225 ASN A N 1
ATOM 1748 C CA . ASN A 1 225 ? 14.324 4.648 -7.973 1.00 41.03 225 ASN A CA 1
ATOM 1749 C C . ASN A 1 225 ? 15.182 3.762 -7.054 1.00 41.03 225 ASN A C 1
ATOM 1751 O O . ASN A 1 225 ? 14.702 3.200 -6.073 1.00 41.03 225 ASN A O 1
ATOM 1755 N N . SER A 1 226 ? 16.461 3.691 -7.434 1.00 39.09 226 SER A N 1
ATOM 1756 C CA . SER A 1 226 ? 17.630 3.052 -6.810 1.00 39.09 226 SER A CA 1
ATOM 1757 C C . SER A 1 226 ? 17.616 1.530 -6.599 1.00 39.09 226 SER A C 1
ATOM 1759 O O . SER A 1 226 ? 17.162 1.035 -5.572 1.00 39.09 226 SER A O 1
ATOM 1761 N N . GLY A 1 227 ? 18.270 0.826 -7.534 1.00 41.62 227 GLY A N 1
ATOM 1762 C CA . GLY A 1 227 ? 18.814 -0.527 -7.357 1.00 41.62 227 GLY A CA 1
ATOM 1763 C C . GLY A 1 227 ? 18.149 -1.569 -8.254 1.00 41.62 227 GLY A C 1
ATOM 1764 O O . GLY A 1 227 ? 17.471 -2.457 -7.757 1.00 41.62 227 GLY A O 1
ATOM 1765 N N . GLU A 1 228 ? 18.279 -1.439 -9.575 1.00 45.78 228 GLU A N 1
ATOM 1766 C CA . GLU A 1 228 ? 17.540 -2.282 -10.522 1.00 45.78 228 GLU A CA 1
ATOM 1767 C C . GLU A 1 228 ? 18.068 -3.727 -10.586 1.00 45.78 228 GLU A C 1
ATOM 1769 O O . GLU A 1 228 ? 19.153 -3.993 -11.106 1.00 45.78 228 GLU A O 1
ATOM 1774 N N . SER A 1 229 ? 17.240 -4.678 -10.153 1.00 48.19 229 SER A N 1
ATOM 1775 C CA . SER A 1 229 ? 17.069 -5.929 -10.891 1.00 48.19 229 SER A CA 1
ATOM 1776 C C . SER A 1 229 ? 16.072 -5.677 -12.025 1.00 48.19 229 SER A C 1
ATOM 1778 O O . SER A 1 229 ? 15.027 -5.064 -11.800 1.00 48.19 229 SER A O 1
ATOM 1780 N N . LEU A 1 230 ? 16.396 -6.135 -13.236 1.00 49.94 230 LEU A N 1
ATOM 1781 C CA . LEU A 1 230 ? 15.470 -6.129 -14.374 1.00 49.94 230 LEU A CA 1
ATOM 1782 C C . LEU A 1 230 ? 14.160 -6.833 -13.977 1.00 49.94 230 LEU A C 1
ATOM 1784 O O . LEU A 1 230 ? 14.233 -7.809 -13.226 1.00 49.94 230 LEU A O 1
ATOM 1788 N N . PRO A 1 231 ? 12.988 -6.401 -14.480 1.00 55.81 231 PRO A N 1
ATOM 1789 C CA . PRO A 1 231 ? 11.782 -7.221 -14.393 1.00 55.81 231 PRO A CA 1
ATOM 1790 C C . PRO A 1 231 ? 12.083 -8.632 -14.918 1.00 55.81 231 PRO A C 1
ATOM 1792 O O . PRO A 1 231 ? 12.842 -8.761 -15.880 1.00 55.81 231 PRO A O 1
ATOM 1795 N N . ASP A 1 232 ? 11.510 -9.678 -14.316 1.00 54.09 232 ASP A N 1
ATOM 1796 C CA . ASP A 1 232 ? 11.829 -11.078 -14.660 1.00 54.09 232 ASP A CA 1
ATOM 1797 C C . ASP A 1 232 ? 11.660 -11.382 -16.161 1.00 54.09 232 ASP A C 1
ATOM 1799 O O . ASP A 1 232 ? 12.398 -12.180 -16.733 1.00 54.09 232 ASP A O 1
ATOM 1803 N N . GLU A 1 233 ? 10.741 -10.687 -16.833 1.00 54.00 233 GLU A N 1
ATOM 1804 C CA . GLU A 1 233 ? 10.520 -10.773 -18.283 1.00 54.00 233 GLU A CA 1
ATOM 1805 C C . GLU A 1 233 ? 11.665 -10.192 -19.139 1.00 54.00 233 GLU A C 1
ATOM 1807 O O . GLU A 1 233 ? 11.840 -10.587 -20.292 1.00 54.00 233 GLU A O 1
ATOM 1812 N N . PHE A 1 234 ? 12.481 -9.297 -18.574 1.00 64.00 234 PHE A N 1
ATOM 1813 C CA . PHE A 1 234 ? 13.680 -8.723 -19.195 1.00 64.00 234 PHE A CA 1
ATOM 1814 C C . PHE A 1 234 ? 14.982 -9.343 -18.662 1.00 64.00 234 PHE A C 1
ATOM 1816 O O . PHE A 1 234 ? 16.077 -8.918 -19.042 1.00 64.00 234 PHE A O 1
ATOM 1823 N N . ALA A 1 235 ? 14.895 -10.368 -17.811 1.00 66.12 235 ALA A N 1
ATOM 1824 C CA . ALA A 1 235 ? 16.053 -11.112 -17.343 1.00 66.12 235 ALA A CA 1
ATOM 1825 C C . ALA A 1 235 ? 16.513 -12.118 -18.415 1.00 66.12 235 ALA A C 1
ATOM 1827 O O . ALA A 1 235 ? 15.882 -13.147 -18.643 1.00 66.12 235 ALA A O 1
ATOM 1828 N N . GLY A 1 236 ? 17.643 -11.846 -19.077 1.00 80.44 236 GLY A N 1
ATOM 1829 C CA . GLY A 1 236 ? 18.271 -12.810 -19.986 1.00 80.44 236 GLY A CA 1
ATOM 1830 C C . GLY A 1 236 ? 18.931 -12.202 -21.220 1.00 80.44 236 GLY A C 1
ATOM 1831 O O . GLY A 1 236 ? 19.293 -11.026 -21.244 1.00 80.44 236 GLY A O 1
ATOM 1832 N N . TRP A 1 237 ? 19.120 -13.052 -22.232 1.00 85.50 237 TRP A N 1
ATOM 1833 C CA . TRP A 1 237 ? 19.692 -12.701 -23.531 1.00 85.50 237 TRP A CA 1
ATOM 1834 C C . TRP A 1 237 ? 18.611 -12.724 -24.611 1.00 85.50 237 TRP A C 1
ATOM 1836 O O . TRP A 1 237 ? 17.913 -13.723 -24.787 1.00 85.50 237 TRP A O 1
ATOM 1846 N N . PHE A 1 238 ? 18.521 -11.641 -25.371 1.00 90.06 238 PHE A N 1
ATOM 1847 C CA . PHE A 1 238 ? 17.514 -11.411 -26.397 1.00 90.06 238 PHE A CA 1
ATOM 1848 C C . PHE A 1 238 ? 18.147 -11.341 -27.782 1.00 90.06 238 PHE A C 1
ATOM 1850 O O . PHE A 1 238 ? 19.276 -10.882 -27.951 1.00 90.06 238 PHE A O 1
ATOM 1857 N N . ARG A 1 239 ? 17.377 -11.738 -28.796 1.00 92.12 239 ARG A N 1
ATOM 1858 C CA . ARG A 1 239 ? 17.674 -11.416 -30.193 1.00 92.12 239 ARG A CA 1
ATOM 1859 C C . ARG A 1 239 ? 16.822 -10.226 -30.602 1.00 92.12 239 ARG A C 1
ATOM 1861 O O . ARG A 1 239 ? 15.597 -10.298 -30.522 1.00 92.12 239 ARG A O 1
ATOM 1868 N N . LEU A 1 240 ? 17.460 -9.153 -31.051 1.00 92.25 240 LEU A N 1
ATOM 1869 C CA . LEU A 1 240 ? 16.747 -7.961 -31.498 1.00 92.25 240 LEU A CA 1
ATOM 1870 C C . LEU A 1 240 ? 16.407 -8.080 -32.978 1.00 92.25 240 LEU A C 1
ATOM 1872 O O . LEU A 1 240 ? 17.287 -8.310 -33.804 1.00 92.25 240 LEU A O 1
ATOM 1876 N N . LYS A 1 241 ? 15.128 -7.907 -33.302 1.00 89.12 241 LYS A N 1
ATOM 1877 C CA . LYS A 1 241 ? 14.600 -7.927 -34.668 1.00 89.12 241 LYS A CA 1
ATOM 1878 C C . LYS A 1 241 ? 13.950 -6.590 -34.982 1.00 89.12 241 LYS A C 1
ATOM 1880 O O . LYS A 1 241 ? 13.650 -5.810 -34.081 1.00 89.12 241 LYS A O 1
ATOM 1885 N N . ASN A 1 242 ? 13.691 -6.336 -36.257 1.00 83.88 242 ASN A N 1
ATOM 1886 C CA . ASN A 1 242 ? 12.869 -5.203 -36.651 1.00 83.88 2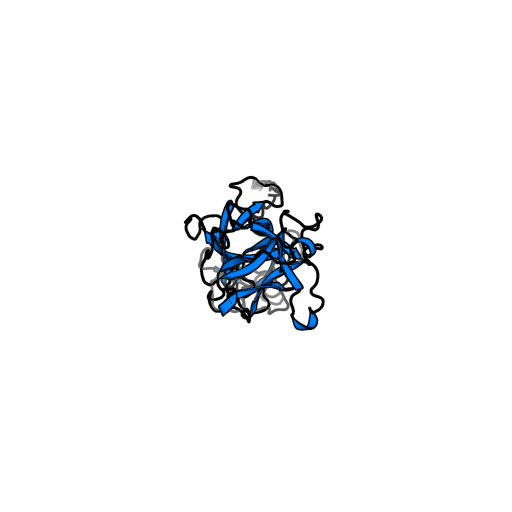42 ASN A CA 1
ATOM 1887 C C . ASN A 1 242 ? 11.872 -5.608 -37.738 1.00 83.88 242 ASN A C 1
ATOM 1889 O O . ASN A 1 242 ? 12.130 -6.495 -38.551 1.00 83.88 242 ASN A O 1
ATOM 1893 N N . VAL A 1 243 ? 10.737 -4.915 -37.765 1.00 83.25 243 VAL A N 1
ATOM 1894 C CA . VAL A 1 243 ? 9.651 -5.189 -38.717 1.00 83.25 243 VAL A CA 1
ATOM 1895 C C . VAL A 1 243 ? 10.044 -4.911 -40.170 1.00 83.25 243 VAL A C 1
ATOM 1897 O O . VAL A 1 243 ? 9.485 -5.513 -41.078 1.00 83.25 243 VAL A O 1
ATOM 1900 N N . PHE A 1 244 ? 11.024 -4.032 -40.405 1.00 85.44 244 PHE A N 1
ATOM 1901 C CA . PHE A 1 244 ? 11.480 -3.670 -41.749 1.00 85.44 244 PHE A CA 1
ATOM 1902 C C . PHE A 1 244 ? 12.238 -4.814 -42.443 1.00 85.44 244 PHE A C 1
ATOM 1904 O O . PHE A 1 244 ? 12.158 -4.966 -43.659 1.00 85.44 244 PHE A O 1
ATOM 1911 N N . ARG A 1 245 ? 12.973 -5.622 -41.675 1.00 88.06 245 ARG A N 1
ATOM 1912 C CA . ARG A 1 245 ? 13.764 -6.764 -42.160 1.00 88.06 245 ARG A CA 1
ATOM 1913 C C . ARG A 1 245 ? 13.048 -8.104 -41.965 1.00 88.06 245 ARG A C 1
ATOM 1915 O O . ARG A 1 245 ? 13.437 -9.089 -42.588 1.00 88.06 245 ARG A O 1
ATOM 1922 N N . GLY A 1 246 ? 11.986 -8.124 -41.158 1.00 85.31 246 GLY A N 1
ATOM 1923 C CA . GLY A 1 246 ? 11.175 -9.307 -40.872 1.00 85.31 246 GLY A CA 1
ATOM 1924 C C . GLY A 1 246 ? 11.812 -10.252 -39.849 1.00 85.31 246 GLY A C 1
ATOM 1925 O O . GLY A 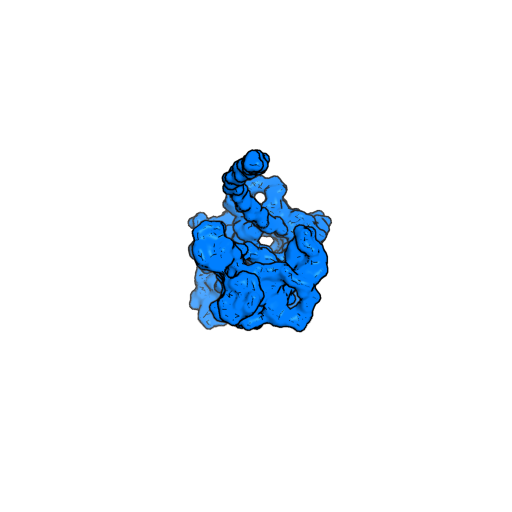1 246 ? 12.851 -9.966 -39.257 1.00 85.31 246 GLY A O 1
ATOM 1926 N N . ASP A 1 247 ? 11.182 -11.411 -39.645 1.00 89.56 247 ASP A N 1
ATOM 1927 C CA . ASP A 1 247 ? 11.522 -12.322 -38.540 1.00 89.56 247 ASP A CA 1
ATOM 1928 C C . ASP A 1 247 ? 12.794 -13.156 -38.745 1.00 89.56 247 ASP A C 1
ATOM 1930 O O . ASP A 1 247 ? 13.267 -13.793 -37.797 1.00 89.56 247 ASP A O 1
ATOM 1934 N N . GLY A 1 248 ? 13.326 -13.179 -39.970 1.00 90.50 248 GLY A N 1
ATOM 1935 C CA . GLY A 1 248 ? 14.485 -13.988 -40.353 1.00 90.50 248 GLY A CA 1
ATOM 1936 C C . GLY A 1 248 ? 15.839 -13.358 -40.030 1.00 90.50 248 GLY A C 1
ATOM 1937 O O . GLY A 1 248 ? 16.856 -14.044 -40.146 1.00 90.50 248 GLY A O 1
ATOM 1938 N N . GLU A 1 249 ? 15.867 -12.085 -39.625 1.00 93.06 249 GLU A N 1
ATOM 1939 C CA . GLU A 1 249 ? 17.103 -11.360 -39.334 1.00 93.06 249 GLU A CA 1
ATOM 1940 C C . GLU A 1 249 ? 17.146 -10.776 -37.920 1.00 93.06 249 GLU A C 1
ATOM 1942 O O . GLU A 1 249 ? 16.141 -10.328 -37.366 1.00 93.06 249 GLU A O 1
ATOM 1947 N N . CYS A 1 250 ? 18.347 -10.782 -37.351 1.00 94.75 250 CYS A N 1
ATOM 1948 C CA . CYS A 1 250 ? 18.666 -10.413 -35.986 1.00 94.75 250 CYS A CA 1
ATOM 1949 C C . CYS A 1 250 ? 19.834 -9.414 -35.972 1.00 94.75 250 CYS A C 1
ATOM 1951 O O . CYS A 1 250 ? 20.713 -9.469 -36.833 1.00 94.75 250 CYS A O 1
ATOM 1953 N N . LEU A 1 251 ? 19.838 -8.493 -35.006 1.00 94.44 251 LEU A N 1
ATOM 1954 C CA . LEU A 1 251 ? 20.911 -7.513 -34.844 1.00 94.44 251 LEU A CA 1
ATOM 1955 C C . LEU A 1 251 ? 22.200 -8.211 -34.395 1.00 94.44 251 LEU A C 1
ATOM 1957 O O . LEU A 1 251 ? 22.226 -8.868 -33.355 1.00 94.44 251 LEU A O 1
ATOM 1961 N N . GLU A 1 252 ? 23.261 -8.026 -35.166 1.00 92.31 252 GLU A N 1
ATOM 1962 C CA . GLU A 1 252 ? 24.592 -8.587 -34.965 1.00 92.31 252 GLU A CA 1
ATOM 1963 C C . GLU A 1 252 ? 25.528 -7.522 -34.379 1.00 92.31 252 GLU A C 1
ATOM 1965 O O . GLU A 1 252 ? 25.671 -6.417 -34.922 1.00 92.31 252 GLU A O 1
ATOM 1970 N N . GLY A 1 253 ? 26.158 -7.863 -33.257 1.00 88.75 253 GLY A N 1
ATOM 1971 C CA . GLY A 1 253 ? 27.257 -7.114 -32.664 1.00 88.75 253 GLY A CA 1
ATOM 1972 C C . GLY A 1 253 ? 28.525 -7.302 -33.488 1.00 88.75 253 GLY A C 1
ATOM 1973 O O . GLY A 1 253 ? 28.790 -8.383 -34.006 1.00 88.75 253 GLY A O 1
ATOM 1974 N N . ASN A 1 254 ? 29.330 -6.255 -33.627 1.00 82.31 254 ASN A N 1
ATOM 1975 C CA . ASN A 1 254 ? 30.495 -6.293 -34.503 1.00 82.31 254 ASN A CA 1
ATOM 1976 C C . ASN A 1 254 ? 31.737 -5.734 -33.801 1.00 82.31 254 ASN A C 1
ATOM 1978 O O . ASN A 1 254 ? 31.664 -5.235 -32.683 1.00 82.31 254 ASN A O 1
ATOM 1982 N N . GLN A 1 255 ? 32.903 -5.851 -34.433 1.00 75.38 255 GLN A N 1
ATOM 1983 C CA . GLN A 1 255 ? 34.170 -5.406 -33.861 1.00 75.38 255 GLN A CA 1
ATOM 1984 C C . GLN A 1 255 ? 34.977 -4.556 -34.836 1.00 75.38 255 GLN A C 1
ATOM 1986 O O . GLN A 1 255 ? 34.976 -4.792 -36.043 1.00 75.38 255 GLN A O 1
ATOM 1991 N N . ILE A 1 256 ? 35.713 -3.577 -34.302 1.00 65.81 256 ILE A N 1
ATOM 1992 C CA . ILE A 1 256 ? 36.472 -2.599 -35.097 1.00 65.81 256 ILE A CA 1
ATOM 1993 C C . ILE A 1 256 ? 37.527 -3.229 -36.013 1.00 65.81 256 ILE A C 1
ATOM 1995 O O . ILE A 1 256 ? 37.744 -2.722 -37.107 1.00 65.81 256 ILE A O 1
ATOM 1999 N N . ASN A 1 257 ? 38.110 -4.355 -35.597 1.00 68.44 257 ASN A N 1
ATOM 2000 C CA . ASN A 1 257 ? 39.129 -5.087 -36.353 1.00 68.44 257 ASN A CA 1
ATOM 2001 C C . ASN A 1 257 ? 38.546 -6.260 -37.166 1.00 68.44 257 ASN A C 1
ATOM 2003 O O . ASN A 1 257 ? 39.286 -7.121 -37.633 1.00 68.44 257 ASN A O 1
ATOM 2007 N N . GLY A 1 258 ? 37.218 -6.337 -37.292 1.00 69.38 258 GLY A N 1
ATOM 2008 C CA . GLY A 1 258 ? 36.532 -7.344 -38.098 1.00 69.38 258 GLY A CA 1
ATOM 2009 C C . GLY A 1 258 ? 36.479 -6.959 -39.577 1.00 69.38 258 GLY A C 1
ATOM 2010 O O . GLY A 1 258 ? 36.594 -5.793 -39.943 1.00 69.38 258 GLY A O 1
ATOM 2011 N N . THR A 1 259 ? 36.262 -7.945 -40.446 1.00 66.62 259 THR A N 1
ATOM 2012 C CA . THR A 1 259 ? 36.118 -7.734 -41.899 1.00 66.62 259 THR A CA 1
ATOM 2013 C C . THR A 1 259 ? 34.709 -7.288 -42.308 1.00 66.62 259 THR A C 1
ATOM 2015 O O . THR A 1 259 ? 34.500 -6.842 -43.436 1.00 66.62 259 THR A O 1
ATOM 2018 N N . ALA A 1 260 ? 33.729 -7.381 -41.406 1.00 68.50 260 ALA A N 1
ATOM 2019 C CA . ALA A 1 260 ? 32.340 -7.032 -41.670 1.00 68.50 260 ALA A CA 1
ATOM 2020 C C . ALA A 1 260 ? 32.046 -5.567 -41.313 1.00 68.50 260 ALA A C 1
ATOM 2022 O O . ALA A 1 260 ? 32.373 -5.105 -40.223 1.00 68.50 260 ALA A O 1
ATOM 2023 N N . LYS A 1 261 ? 31.378 -4.846 -42.225 1.00 73.75 261 LYS A N 1
ATOM 2024 C CA . LYS A 1 261 ? 30.657 -3.573 -41.985 1.00 73.75 261 LYS A CA 1
ATOM 2025 C C . LYS A 1 261 ? 31.412 -2.496 -41.177 1.00 73.75 261 LYS A C 1
ATOM 2027 O O . LYS A 1 261 ? 30.787 -1.694 -40.495 1.00 73.75 261 LYS A O 1
ATOM 2032 N N . GLY A 1 262 ? 32.746 -2.468 -41.237 1.00 72.25 262 GLY A N 1
ATOM 2033 C CA . GLY A 1 262 ? 33.569 -1.455 -40.563 1.00 72.25 262 GLY A CA 1
ATOM 2034 C C . GLY A 1 262 ? 33.425 -1.428 -39.037 1.00 72.25 262 GLY A C 1
ATOM 2035 O O . GLY A 1 262 ? 33.705 -0.402 -38.417 1.00 72.25 262 GLY A O 1
ATOM 2036 N N . GLY A 1 263 ? 32.978 -2.525 -38.419 1.00 75.19 263 GLY A N 1
ATOM 2037 C CA . GLY A 1 263 ? 32.700 -2.612 -36.985 1.00 75.19 263 GLY A CA 1
ATOM 2038 C C . GLY A 1 263 ? 31.397 -1.948 -36.533 1.00 75.19 263 GLY A C 1
ATOM 2039 O O . GLY A 1 263 ? 31.210 -1.807 -35.334 1.00 75.19 263 GLY A O 1
ATOM 2040 N N . SER A 1 264 ? 30.519 -1.538 -37.452 1.00 83.19 264 SER A N 1
ATOM 2041 C CA . SER A 1 264 ? 29.141 -1.169 -37.114 1.00 83.19 264 SER A CA 1
ATOM 2042 C C . SER A 1 264 ? 28.289 -2.415 -36.898 1.00 83.19 264 SER A C 1
ATOM 2044 O O . SER A 1 264 ? 28.509 -3.443 -37.550 1.00 83.19 264 SER A O 1
ATOM 2046 N N . THR A 1 265 ? 27.292 -2.303 -36.027 1.00 88.81 265 THR A N 1
ATOM 2047 C CA . THR A 1 265 ? 26.220 -3.295 -35.905 1.00 88.81 265 THR A CA 1
ATOM 2048 C C . THR A 1 265 ? 25.386 -3.355 -37.184 1.00 88.81 265 THR A C 1
ATOM 2050 O O . THR A 1 265 ? 25.260 -2.372 -37.920 1.00 88.81 265 THR A O 1
ATOM 2053 N N . PHE A 1 266 ? 24.846 -4.529 -37.498 1.00 89.81 266 PHE A N 1
ATOM 2054 C CA . PHE A 1 266 ? 24.053 -4.744 -38.710 1.00 89.81 266 PHE A CA 1
ATOM 2055 C C . PHE A 1 266 ? 23.026 -5.856 -38.504 1.00 89.81 266 PHE A C 1
ATOM 2057 O O . PHE A 1 266 ? 23.147 -6.653 -37.585 1.00 89.81 266 PHE A O 1
ATOM 2064 N N . MET A 1 267 ? 21.997 -5.905 -39.348 1.00 92.44 267 MET A N 1
ATOM 2065 C CA . MET A 1 267 ? 21.045 -7.019 -39.356 1.00 92.44 267 MET A CA 1
ATOM 2066 C C . MET A 1 267 ? 21.605 -8.159 -40.211 1.00 92.44 267 MET A C 1
ATOM 2068 O O . MET A 1 267 ? 22.011 -7.915 -41.350 1.00 92.44 267 MET A O 1
ATOM 2072 N N . ASP A 1 268 ? 21.615 -9.376 -39.675 1.00 93.44 268 ASP A N 1
ATOM 2073 C CA . ASP A 1 268 ? 22.022 -10.597 -40.380 1.00 93.44 268 ASP A CA 1
ATOM 2074 C C . ASP A 1 268 ? 21.027 -11.731 -40.118 1.00 93.44 268 ASP A C 1
ATOM 2076 O O . ASP A 1 268 ? 20.192 -11.635 -39.221 1.00 93.44 268 ASP A O 1
ATOM 2080 N N . LYS A 1 269 ? 21.104 -12.826 -40.877 1.00 94.75 269 LYS A N 1
ATOM 2081 C CA . LYS A 1 269 ? 20.285 -14.018 -40.640 1.00 94.75 269 LYS A CA 1
ATOM 2082 C C . LYS A 1 269 ? 20.419 -14.474 -39.190 1.00 94.75 269 LYS A C 1
ATOM 2084 O O . LYS A 1 269 ? 21.532 -14.663 -38.690 1.00 94.75 269 LYS A O 1
ATOM 2089 N N . CYS A 1 270 ? 19.275 -14.691 -38.544 1.00 93.12 270 CYS A N 1
ATOM 2090 C CA . CYS A 1 270 ? 19.231 -15.156 -37.166 1.00 93.12 270 CYS A CA 1
ATOM 2091 C C . CYS A 1 270 ? 19.939 -16.511 -37.024 1.00 93.12 270 CYS A C 1
ATOM 2093 O O . CYS A 1 270 ? 19.600 -17.482 -37.701 1.00 93.12 270 CYS A O 1
ATOM 2095 N N . GLN A 1 271 ? 20.903 -16.578 -36.112 1.00 90.62 271 GLN A N 1
ATOM 2096 C CA . GLN A 1 271 ? 21.741 -17.737 -35.822 1.00 90.62 271 GLN A CA 1
ATOM 2097 C C . GLN A 1 271 ? 21.885 -17.925 -34.303 1.00 90.62 271 GLN A C 1
ATOM 2099 O O . GLN A 1 271 ? 21.462 -17.094 -33.490 1.00 90.62 271 GLN A O 1
ATOM 2104 N N . ASN A 1 272 ? 22.470 -19.051 -33.887 1.00 88.31 272 ASN A N 1
ATOM 2105 C CA . ASN A 1 272 ? 22.793 -19.312 -32.484 1.00 88.31 272 ASN A CA 1
ATOM 2106 C C . ASN A 1 272 ? 24.247 -18.965 -32.164 1.00 88.31 272 ASN A C 1
ATOM 2108 O O . ASN A 1 272 ? 25.057 -19.842 -31.881 1.00 88.31 272 ASN A O 1
ATOM 2112 N N . VAL A 1 273 ? 24.562 -17.675 -32.250 1.00 88.12 273 VAL A N 1
ATOM 2113 C CA . VAL A 1 273 ? 25.899 -17.121 -32.020 1.00 88.12 273 VAL A CA 1
ATOM 2114 C C . VAL A 1 273 ? 25.835 -16.009 -30.976 1.00 88.12 273 VAL A C 1
ATOM 2116 O O . VAL A 1 273 ? 24.828 -15.309 -30.871 1.00 88.12 273 VAL A O 1
ATOM 2119 N N . SER A 1 274 ? 26.912 -15.836 -30.208 1.00 90.00 274 SER A N 1
ATOM 2120 C CA . SER A 1 274 ? 26.989 -14.842 -29.127 1.00 90.00 274 SER A CA 1
ATOM 2121 C C . SER A 1 274 ? 26.886 -13.400 -29.625 1.00 90.00 274 SER A C 1
ATOM 2123 O O . SER A 1 274 ? 26.400 -12.534 -28.903 1.00 90.00 274 SER A O 1
ATOM 2125 N N . GLY A 1 275 ? 27.279 -13.133 -30.870 1.00 90.88 275 GLY A N 1
ATOM 2126 C CA . GLY A 1 275 ? 27.174 -11.798 -31.452 1.00 90.88 275 GLY A CA 1
ATOM 2127 C C . GLY A 1 275 ? 25.730 -11.330 -31.687 1.00 90.88 275 GLY A C 1
ATOM 2128 O O . GLY A 1 275 ? 25.487 -10.129 -31.751 1.00 90.88 275 GLY A O 1
ATOM 2129 N N . GLN A 1 276 ? 24.741 -12.230 -31.683 1.00 94.19 276 GLN A N 1
ATOM 2130 C CA . GLN A 1 276 ? 23.321 -11.871 -31.831 1.00 94.19 276 GLN A CA 1
ATOM 2131 C C . GLN A 1 276 ? 22.549 -11.864 -30.509 1.00 94.19 276 GLN A C 1
ATOM 2133 O O . GLN A 1 276 ? 21.327 -11.692 -30.505 1.00 94.19 276 GLN A O 1
ATOM 2138 N N . LEU A 1 277 ? 23.240 -12.080 -29.389 1.00 92.44 277 LEU A N 1
ATOM 2139 C CA . LEU A 1 277 ? 22.645 -12.131 -28.061 1.00 92.44 277 LEU A CA 1
ATOM 2140 C C . LEU A 1 277 ? 22.909 -10.819 -27.324 1.00 92.44 277 LEU A C 1
ATOM 2142 O O . LEU A 1 277 ? 24.054 -10.438 -27.082 1.00 92.44 277 LEU A O 1
ATOM 2146 N N . TRP A 1 278 ? 21.823 -10.141 -26.958 1.00 92.44 278 TRP A N 1
ATOM 2147 C CA . TRP A 1 278 ? 21.836 -8.824 -26.332 1.00 92.44 278 TRP A CA 1
ATOM 2148 C C . TRP A 1 278 ? 21.149 -8.836 -24.971 1.00 92.44 278 TRP A C 1
ATOM 2150 O O . TRP A 1 278 ? 20.089 -9.433 -24.812 1.00 92.44 278 TRP A O 1
ATOM 2160 N N . LYS A 1 279 ? 21.732 -8.158 -23.989 1.00 88.62 279 LYS A N 1
ATOM 2161 C CA . LYS A 1 279 ? 21.188 -8.001 -22.640 1.00 88.62 279 LYS A CA 1
ATOM 2162 C C . LYS A 1 279 ? 20.888 -6.531 -22.381 1.00 88.62 279 LYS A C 1
ATOM 2164 O O . LYS A 1 279 ? 21.678 -5.663 -22.747 1.00 88.62 279 LYS A O 1
ATOM 2169 N N . LEU A 1 280 ? 19.765 -6.265 -21.727 1.00 87.44 280 LEU A N 1
ATOM 2170 C CA . LEU A 1 280 ? 19.448 -4.949 -21.185 1.00 87.44 280 LEU A CA 1
ATOM 2171 C C . LEU A 1 280 ? 20.131 -4.820 -19.823 1.00 87.44 280 LEU A C 1
ATOM 2173 O O . LEU A 1 280 ? 19.949 -5.666 -18.956 1.00 87.44 280 LEU A O 1
ATOM 2177 N N . GLU A 1 281 ? 20.949 -3.794 -19.635 1.00 82.31 281 GLU A N 1
ATOM 2178 C CA . GLU A 1 281 ? 21.507 -3.428 -18.338 1.00 82.31 281 GLU A CA 1
ATOM 2179 C C . GLU A 1 281 ? 20.909 -2.085 -17.914 1.00 82.31 281 GLU A C 1
ATOM 2181 O O . GLU A 1 281 ? 21.057 -1.104 -18.644 1.00 82.31 281 GLU A O 1
ATOM 2186 N N . PRO A 1 282 ? 20.265 -2.015 -16.745 1.00 77.69 282 PRO A N 1
ATOM 2187 C CA . PRO A 1 282 ? 19.843 -0.762 -16.138 1.00 77.69 282 PRO A CA 1
ATOM 2188 C C . PRO A 1 282 ? 20.925 0.319 -16.140 1.00 77.69 282 PRO A C 1
ATOM 2190 O O . PRO A 1 282 ? 22.032 0.102 -15.646 1.00 77.69 282 PRO A O 1
ATOM 2193 N N . ALA A 1 283 ? 20.602 1.501 -16.662 1.00 79.88 283 ALA A N 1
ATOM 2194 C CA . ALA A 1 283 ? 21.469 2.678 -16.609 1.00 79.88 283 ALA A CA 1
ATOM 2195 C C . ALA A 1 283 ? 20.939 3.775 -15.667 1.00 79.88 283 ALA A C 1
ATOM 2197 O O . ALA A 1 283 ? 21.609 4.795 -15.504 1.00 79.88 283 ALA A O 1
ATOM 2198 N N . GLY A 1 284 ? 19.784 3.548 -15.030 1.00 63.22 284 GLY A N 1
ATOM 2199 C CA . GLY A 1 284 ? 19.064 4.543 -14.236 1.00 63.22 284 GLY A CA 1
ATOM 2200 C C . GLY A 1 284 ? 18.149 5.423 -15.092 1.00 63.22 284 GLY A C 1
ATOM 2201 O O . GLY A 1 284 ? 18.242 5.428 -16.317 1.00 63.22 284 GLY A O 1
ATOM 2202 N N . ASP A 1 285 ? 17.238 6.146 -14.439 1.00 72.00 285 ASP A N 1
ATOM 2203 C CA . ASP A 1 285 ? 16.310 7.104 -15.064 1.00 72.00 285 ASP A CA 1
ATOM 2204 C C . ASP A 1 285 ? 15.480 6.532 -16.236 1.00 72.00 285 ASP A C 1
ATOM 2206 O O . ASP A 1 285 ? 15.123 7.245 -17.173 1.00 72.00 285 ASP A O 1
ATOM 2210 N N . GLY A 1 286 ? 15.168 5.230 -16.196 1.00 65.31 286 GLY A N 1
ATOM 2211 C CA . GLY A 1 286 ? 14.426 4.530 -17.254 1.00 65.31 286 GLY A CA 1
ATOM 2212 C C . GLY A 1 286 ? 15.245 4.231 -18.516 1.00 65.31 286 GLY A C 1
ATOM 2213 O O . GLY A 1 286 ? 14.686 3.790 -19.521 1.00 65.31 286 GLY A O 1
ATOM 2214 N N . PHE A 1 287 ? 16.559 4.461 -18.484 1.00 75.25 287 PHE A N 1
ATOM 2215 C CA . PHE A 1 287 ? 17.472 4.123 -19.568 1.00 75.25 287 PHE A CA 1
ATOM 2216 C C . PHE A 1 287 ? 18.092 2.742 -19.368 1.00 75.25 287 PHE A C 1
ATOM 2218 O O . PHE A 1 287 ? 18.396 2.317 -18.253 1.00 75.25 287 PHE A O 1
ATOM 2225 N N . TYR A 1 288 ? 18.370 2.081 -20.490 1.00 82.44 288 TYR A N 1
ATOM 2226 C CA . TYR A 1 288 ? 19.076 0.807 -20.530 1.00 82.44 288 TYR A CA 1
ATOM 2227 C C . TYR A 1 288 ? 20.300 0.910 -21.431 1.00 82.44 288 TYR A C 1
ATOM 2229 O O . TYR A 1 288 ? 20.256 1.490 -22.517 1.00 82.44 288 TYR A O 1
ATOM 2237 N N . ARG A 1 289 ? 21.392 0.289 -20.998 1.00 87.69 289 ARG A N 1
ATOM 2238 C CA . ARG A 1 289 ? 22.518 -0.068 -21.856 1.00 87.69 289 ARG A CA 1
ATOM 2239 C C . ARG A 1 289 ? 22.207 -1.393 -22.519 1.00 87.69 289 ARG A C 1
ATOM 2241 O O . ARG A 1 289 ? 21.817 -2.349 -21.856 1.00 87.69 289 ARG A O 1
ATOM 2248 N N . LEU A 1 290 ? 22.437 -1.468 -23.819 1.00 91.00 290 LEU A N 1
ATOM 2249 C CA . LEU A 1 290 ? 22.350 -2.725 -24.537 1.00 91.00 290 LEU A CA 1
ATOM 2250 C C . LEU A 1 290 ? 23.748 -3.345 -24.629 1.00 91.00 290 LEU A C 1
ATOM 2252 O O . LEU A 1 290 ? 24.643 -2.762 -25.238 1.00 91.00 290 LEU A O 1
ATOM 2256 N N . LYS A 1 291 ? 23.942 -4.508 -24.007 1.00 90.06 291 LYS A N 1
ATOM 2257 C CA . LYS A 1 291 ? 25.220 -5.230 -23.981 1.00 90.06 291 LYS A CA 1
ATOM 2258 C C . LYS A 1 291 ? 25.178 -6.438 -24.890 1.00 90.06 291 LYS A C 1
ATOM 2260 O O . LYS A 1 291 ? 24.187 -7.160 -24.905 1.00 90.06 291 LYS A O 1
ATOM 2265 N N . ASN A 1 292 ? 26.255 -6.670 -25.624 1.00 91.75 292 ASN A N 1
ATOM 2266 C CA . ASN A 1 292 ? 26.369 -7.797 -26.535 1.00 91.75 292 ASN A CA 1
ATOM 2267 C C . ASN A 1 292 ? 27.173 -8.937 -25.898 1.00 91.75 292 ASN A C 1
ATOM 2269 O O . ASN A 1 292 ? 28.250 -8.693 -25.355 1.00 91.75 292 ASN A O 1
ATOM 2273 N N . GLN A 1 293 ? 26.705 -10.182 -26.004 1.00 90.06 293 GLN A N 1
ATOM 2274 C CA . GLN A 1 293 ? 27.385 -11.314 -25.369 1.00 90.06 293 GLN A CA 1
ATOM 2275 C C . GLN A 1 293 ? 28.786 -11.558 -25.943 1.00 90.06 293 GLN A C 1
ATOM 2277 O O . GLN A 1 293 ? 29.686 -11.949 -25.205 1.00 90.06 293 GLN A O 1
ATOM 2282 N N . PHE A 1 294 ? 28.997 -11.312 -27.239 1.00 89.50 294 PHE A N 1
ATOM 2283 C CA . PHE A 1 294 ? 30.311 -11.455 -27.870 1.00 89.50 294 PHE A CA 1
ATOM 2284 C C . PHE A 1 294 ? 31.312 -10.381 -27.414 1.00 89.50 294 PHE A C 1
ATOM 2286 O O . PHE A 1 294 ? 32.506 -10.663 -27.343 1.00 89.50 294 PHE A O 1
ATOM 2293 N N . ARG A 1 295 ? 30.846 -9.172 -27.069 1.00 86.94 295 ARG A N 1
ATOM 2294 C CA . ARG A 1 295 ? 31.701 -8.061 -26.601 1.00 86.94 295 ARG A CA 1
ATOM 2295 C C . ARG A 1 295 ? 31.979 -8.102 -25.094 1.00 86.94 295 ARG A C 1
ATOM 2297 O O . ARG A 1 295 ? 32.962 -7.524 -24.637 1.00 86.94 295 ARG A O 1
ATOM 2304 N N . GLY A 1 296 ? 31.156 -8.829 -24.340 1.00 84.81 296 GLY A N 1
ATOM 2305 C CA . GLY A 1 296 ? 31.277 -8.968 -22.891 1.00 84.81 296 GLY A CA 1
ATOM 2306 C C . GLY A 1 296 ? 30.765 -7.747 -22.121 1.00 84.81 296 GLY A C 1
ATOM 2307 O O . GLY A 1 296 ? 30.204 -6.811 -22.686 1.00 84.81 296 GLY A O 1
ATOM 2308 N N . ASP A 1 297 ? 30.953 -7.758 -20.800 1.00 82.44 297 ASP A N 1
ATOM 2309 C CA . ASP A 1 297 ? 30.305 -6.794 -19.897 1.00 82.44 297 ASP A CA 1
ATOM 2310 C C . ASP A 1 297 ? 30.928 -5.388 -19.898 1.00 82.44 297 ASP A C 1
ATOM 2312 O O . ASP A 1 297 ? 30.340 -4.462 -19.335 1.00 82.44 297 ASP A O 1
ATOM 2316 N N . GLY A 1 298 ? 32.108 -5.219 -20.501 1.00 84.19 298 GLY A N 1
ATOM 2317 C CA . GLY A 1 298 ? 32.845 -3.951 -20.528 1.00 84.19 298 GLY A CA 1
ATOM 2318 C C . GLY A 1 298 ? 32.390 -2.966 -21.607 1.00 84.19 298 GLY A C 1
ATOM 2319 O O . GLY A 1 298 ? 32.829 -1.819 -21.592 1.00 84.19 298 GLY A O 1
ATOM 2320 N N . GLU A 1 299 ? 31.525 -3.391 -22.530 1.00 84.19 299 GLU A N 1
ATOM 2321 C CA . GLU A 1 299 ? 31.095 -2.590 -23.677 1.00 84.19 299 GLU A CA 1
ATOM 2322 C C . GLU A 1 299 ? 29.564 -2.558 -23.803 1.00 84.19 299 GLU A C 1
ATOM 2324 O O . GLU A 1 299 ? 28.857 -3.482 -23.394 1.00 84.19 299 GLU A O 1
ATOM 2329 N N . CYS A 1 300 ? 29.041 -1.477 -24.378 1.00 89.44 300 CYS A N 1
ATOM 2330 C CA . CYS A 1 300 ? 27.627 -1.303 -24.690 1.00 89.44 300 CYS A CA 1
ATOM 2331 C C . CYS A 1 300 ? 27.462 -0.719 -26.093 1.00 89.44 300 CYS A C 1
ATOM 2333 O O . CYS A 1 300 ? 28.378 -0.078 -26.605 1.00 89.44 300 CYS A O 1
ATOM 2335 N N . LEU A 1 301 ? 26.289 -0.937 -26.692 1.00 89.00 301 LEU A N 1
ATOM 2336 C CA . LEU A 1 301 ? 25.937 -0.350 -27.980 1.00 89.00 301 LEU A CA 1
ATOM 2337 C C . LEU A 1 301 ? 26.019 1.176 -27.891 1.00 89.00 301 LEU A C 1
ATOM 2339 O O . LEU A 1 301 ? 25.320 1.795 -27.083 1.00 89.00 301 LEU A O 1
ATOM 2343 N N . GLU A 1 302 ? 26.832 1.771 -28.752 1.00 83.31 302 GLU A N 1
ATOM 2344 C CA . GLU A 1 302 ? 26.983 3.212 -28.871 1.00 83.31 302 GLU A CA 1
ATOM 2345 C C . GLU A 1 302 ? 26.335 3.697 -30.169 1.00 83.31 302 GLU A C 1
ATOM 2347 O O . GLU A 1 302 ? 26.503 3.121 -31.245 1.00 83.31 302 GLU A O 1
ATOM 2352 N N . GLY A 1 303 ? 25.523 4.747 -30.050 1.00 75.19 303 GLY A N 1
ATOM 2353 C CA . GLY A 1 303 ? 24.972 5.456 -31.195 1.00 75.19 303 GLY A CA 1
ATOM 2354 C C . GLY A 1 303 ? 25.934 6.546 -31.646 1.00 75.19 303 GLY A C 1
ATOM 2355 O O . GLY A 1 303 ? 26.523 7.233 -30.820 1.00 75.19 303 GLY A O 1
ATOM 2356 N N . ASN A 1 304 ? 26.021 6.768 -32.953 1.00 70.25 304 ASN A N 1
ATOM 2357 C CA . ASN A 1 304 ? 26.962 7.717 -33.529 1.00 70.25 304 ASN A CA 1
ATOM 2358 C C . ASN A 1 304 ? 26.229 8.848 -34.277 1.00 70.25 304 ASN A C 1
ATOM 2360 O O . ASN A 1 304 ? 25.062 8.721 -34.656 1.00 70.25 304 ASN A O 1
ATOM 2364 N N . LYS A 1 305 ? 26.884 9.999 -34.472 1.00 66.38 305 LYS A N 1
ATOM 2365 C CA . LYS A 1 305 ? 26.287 11.141 -35.190 1.00 66.38 305 LYS A CA 1
ATOM 2366 C C . LYS A 1 305 ? 26.298 10.875 -36.694 1.00 66.38 305 LYS A C 1
ATOM 2368 O O . LYS A 1 305 ? 27.313 10.442 -37.228 1.00 66.38 305 LYS A O 1
ATOM 2373 N N . VAL A 1 306 ? 25.227 11.255 -37.397 1.00 58.38 306 VAL A N 1
ATOM 2374 C CA . VAL A 1 306 ? 25.067 11.019 -38.851 1.00 58.38 306 VAL A CA 1
ATOM 2375 C C . VAL A 1 306 ? 26.218 11.584 -39.705 1.00 58.38 306 VAL A C 1
ATOM 2377 O O . VAL A 1 306 ? 26.520 11.045 -40.761 1.00 58.38 306 VAL A O 1
ATOM 2380 N N . ASN A 1 307 ? 26.895 12.635 -39.221 1.00 66.62 307 ASN A N 1
ATOM 2381 C CA . ASN A 1 307 ? 28.029 13.289 -39.892 1.00 66.62 307 ASN A CA 1
ATOM 2382 C C . ASN A 1 307 ? 29.395 12.912 -39.292 1.00 66.62 307 ASN A C 1
ATOM 2384 O O . ASN A 1 307 ? 30.393 13.589 -39.537 1.00 66.62 307 ASN A O 1
ATOM 2388 N N . SER A 1 308 ? 29.446 11.886 -38.444 1.00 69.25 308 SER A N 1
ATOM 2389 C CA . SER A 1 308 ? 30.687 11.431 -37.829 1.00 69.25 308 SER A CA 1
ATOM 2390 C C . SER A 1 308 ? 31.550 10.694 -38.847 1.00 69.25 308 SER A C 1
ATOM 2392 O O . SER A 1 308 ? 31.095 9.768 -39.519 1.00 69.25 308 SER A O 1
ATOM 2394 N N . THR A 1 309 ? 32.826 11.074 -38.939 1.00 66.56 309 THR A N 1
ATOM 2395 C CA . THR A 1 309 ? 33.829 10.316 -39.704 1.00 66.56 309 THR A CA 1
ATOM 2396 C C . THR A 1 309 ? 34.184 8.995 -39.018 1.00 66.56 309 THR A C 1
ATOM 2398 O O . THR A 1 309 ? 34.709 8.085 -39.658 1.00 66.56 309 THR A O 1
ATOM 2401 N N . TYR A 1 310 ? 33.853 8.852 -37.732 1.00 60.69 310 TYR A N 1
ATOM 2402 C CA . TYR A 1 310 ? 33.925 7.588 -37.015 1.00 60.69 310 TYR A CA 1
ATOM 2403 C C . TYR A 1 310 ? 32.764 6.694 -37.479 1.00 60.69 310 TYR A C 1
ATOM 2405 O O . TYR A 1 310 ? 31.611 7.115 -37.435 1.00 60.69 310 TYR A O 1
ATOM 2413 N N . LYS A 1 311 ? 33.054 5.479 -37.966 1.00 61.84 311 LYS A N 1
ATOM 2414 C CA . LYS A 1 311 ? 32.065 4.439 -38.353 1.00 61.84 311 LYS A CA 1
ATOM 2415 C C . LYS A 1 311 ? 30.986 4.849 -39.375 1.00 61.84 311 LYS A C 1
ATOM 2417 O O . LYS A 1 311 ? 29.960 4.185 -39.474 1.00 61.84 311 LYS A O 1
ATOM 2422 N N . GLY A 1 312 ? 31.183 5.936 -40.126 1.00 62.09 312 GLY A N 1
ATOM 2423 C CA . GLY A 1 312 ? 30.188 6.437 -41.086 1.00 62.09 312 GLY A CA 1
ATOM 2424 C C . GLY A 1 312 ? 28.839 6.791 -40.448 1.00 62.09 312 GLY A C 1
ATOM 2425 O O . GLY A 1 312 ? 27.807 6.667 -41.103 1.00 62.09 312 GLY A O 1
ATOM 2426 N N . GLY A 1 313 ? 28.843 7.155 -39.160 1.00 60.53 313 GLY A N 1
ATOM 2427 C CA . GLY A 1 313 ? 27.638 7.464 -38.388 1.00 60.53 313 GLY A CA 1
ATOM 2428 C C . GLY A 1 313 ? 26.796 6.254 -37.964 1.00 60.53 313 GLY A C 1
ATOM 2429 O O . GLY A 1 313 ? 25.730 6.445 -37.384 1.00 60.53 313 GLY A O 1
ATOM 2430 N N . GLY A 1 314 ? 27.251 5.023 -38.221 1.00 65.31 314 GLY A N 1
ATOM 2431 C CA . GLY A 1 314 ? 26.578 3.805 -37.765 1.00 65.31 314 GLY A CA 1
ATOM 2432 C C . GLY A 1 314 ? 26.828 3.511 -36.284 1.00 65.31 314 GLY A C 1
ATOM 2433 O O . GLY A 1 314 ? 27.911 3.799 -35.774 1.00 65.31 314 GLY A O 1
ATOM 2434 N N . ALA A 1 315 ? 25.840 2.905 -35.622 1.00 74.69 315 ALA A N 1
ATOM 2435 C CA . ALA A 1 315 ? 25.975 2.412 -34.253 1.00 74.69 315 ALA A CA 1
ATOM 2436 C C . ALA A 1 315 ? 26.948 1.222 -34.188 1.00 74.69 315 ALA A C 1
ATOM 2438 O O . ALA A 1 315 ? 26.944 0.372 -35.090 1.00 74.69 315 ALA A O 1
ATOM 2439 N N . SER A 1 316 ? 27.760 1.144 -33.135 1.00 68.94 316 SER A N 1
ATOM 2440 C CA . SER A 1 316 ? 28.773 0.093 -32.931 1.00 68.94 316 SER A CA 1
ATOM 2441 C C . SER A 1 316 ? 28.771 -0.466 -31.521 1.00 68.94 316 SER A C 1
ATOM 2443 O O . SER A 1 316 ? 28.413 0.293 -30.597 1.00 68.94 316 SER A O 1
#

Foldseek 3Di:
DDDDDDDDPPPPPPPPPPPPPPFAFDWQQFKKWWFFCFPNSQLATWFWDDQDPCCVPFLFGTAIFGFSDCYPDPQGRIWGWHFPVDDDTGHFDWQFGKTWTFTPPPNSQLATWFWDDQDPCCVPFLFRTAIGGHSDCDPAQQGRIWGWHFPPPDDTRHTDGAQGKTWTQGCHPNSQQATWFWDDDDPVCVPGSRGTGIGHHNDCYDVPRSRRIITIHGPLDDPDDDDDDDNPVQPFWDFDDDPVVDDQWTWFQACCPDPPLNRFIDIDGDDDDQRRTWHWDDPPPPDTFIDTRVVPDPDGWDAACCPDPRSNRGID

pLDDT: mean 80.18, std 19.06, range [28.81, 98.75]

Sequence (316 aa):
MKHLIFAFLAIFTLFFGIQNSYSQTLSYGDEIHLQNSWNNYSGGFLDTRGYDRDYEKTGNHLCVSTATTNARATGTGTWKVLSAKGKDIGDPVLIGDEIHLQNGWDNYTGGFLDARGYQKDFAKTGNHLSVSTATVKNRDIGSGTWKIISATGKDNGTPVTQNFEVHLQNGWNNYSGGFLDTRGYQRDYAKTENHLCVSTANEKNRQNSGSGVWKVQIAGKSSSNSGESLPDEFAGWFRLKNVFRGDGECLEGNQINGTAKGGSTFMDKCQNVSGQLWKLEPAGDGFYRLKNQFRGDGECLEGNKVNSTYKGGGAS